Protein AF-0000000075450638 (afdb_homodimer)

Nearest PDB structures (foldseek):
  2fg9-assembly1_A  TM=8.040E-01  e=5.074E-11  Bacteroides thetaiotaomicron VPI-5482
  2fur-assembly1_B  TM=8.393E-01  e=1.656E-09  Thermoplasma acidophilum
  2arz-assembly1_A  TM=7.703E-01  e=1.167E-06  Pseudomonas aeruginosa PAO1
  1vl7-assembly1_B  TM=7.305E-01  e=9.773E-07  Nostoc sp. PCC 7120 = FACHB-418
  3dnh-assembly1_B  TM=7.004E-01  e=1.393E-06  Agrobacterium fabrum str. C58

Sequence (322 aa):
MKYVNDTVRRQDRLMDEGRALELLRTSEYGVLSMVSEGGGYGIPVNYVWDGRQSIYIHCAPEGRKLRALAENARVSFCLVGRVNLLPGKFTTEYESALFFGEAHTRLDDEEKMAALHLLIDKLSADFRDTGDKYARKSFHRVEIIRVDFTEFSGKRKKVTLMKYVNDTVRRQDRLMDEGRALELLRTSEYGVLSMVSEGGGYGIPVNYVWDGRQSIYIHCAPEGRKLRALAENARVSFCLVGRVNLLPGKFTTEYESALFFGEAHTRLDDEEKMAALHLLIDKLSADFRDTGDKYARKSFHRVEIIRVDFTEFSGKRKKVTL

Organism: Prevotella dentalis (strain ATCC 49559 / DSM 3688 / JCM 13448 / NCTC 12043 / ES 2772) (NCBI:txid908937)

Foldseek 3Di:
DAEDQPPPPPNVFFDDPVVLVVLLAAPQKWWKWFDFPRDIDIDIFGWHDPPDQKIKTKFFPDDRVVVRLVVPFKIKIKTWDDWADDVVVPDIWTKMKMFIFGKDWPDDLVVLLVRQLRSCCRVPVVCNVVSNVVCVVCVVGMIMMMTGTDYMTMTTDDDDD/DAEDQPPPPPNVFFDDPVVLVVLLAAPQKWWKWFDFPRDIDIDIFGWHDPPDQKIKTKFFPDDRVVVRLVVPFKIKIKTWDDWADDVVVPDIWTKMKMFIFGKDWPDDLVVLLVRQLRSCCRVPVVCNVVSNVVCVVCVVGMIMMMTGTDYMTMTTDDDDD

Radius of gyration: 19.73 Å; Cα contacts (8 Å, |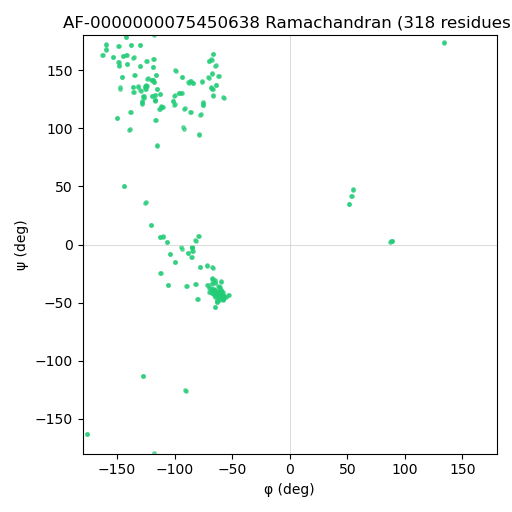Δi|>4): 720; chains: 2; bounding box: 42×60×46 Å

pLDDT: mean 95.61, std 4.66, range [58.5, 98.94]

InterPro domains:
  IPR012349 FMN-binding split barrel [G3DSA:2.30.110.10] (5-158)
  IPR024747 Pyridoxamine 5'-phosphate oxidase-related [PF12900] (17-156)

Structure (mmCIF, N/CA/C/O backbone):
data_AF-0000000075450638-model_v1
#
loop_
_entity.id
_entity.type
_entity.pdbx_description
1 polymer 'Flavin-nucleotide-binding protein'
#
loop_
_atom_site.group_PDB
_atom_site.id
_atom_site.type_symbol
_atom_site.label_atom_id
_atom_site.label_alt_id
_atom_site.label_comp_id
_atom_site.label_asym_id
_atom_site.label_entity_id
_atom_site.label_seq_id
_atom_site.pdbx_PDB_ins_code
_atom_site.Cartn_x
_atom_site.Cartn_y
_atom_site.Cartn_z
_atom_site.occupancy
_atom_site.B_iso_or_equiv
_atom_site.auth_seq_id
_atom_site.auth_comp_id
_atom_site.auth_asym_id
_atom_site.auth_atom_id
_atom_site.pdbx_PDB_model_num
ATOM 1 N N . MET A 1 1 ? -18.781 10.258 0.583 1 93.38 1 MET A N 1
ATOM 2 C CA . MET A 1 1 ? -18.25 9.055 -0.059 1 93.38 1 MET A CA 1
ATOM 3 C C . MET A 1 1 ? -19.25 7.91 0.014 1 93.38 1 MET A C 1
ATOM 5 O O . MET A 1 1 ? -19.938 7.734 1.029 1 93.38 1 MET A O 1
ATOM 9 N N . LYS A 1 2 ? -19.469 7.195 -1.176 1 96.25 2 LYS A N 1
ATOM 10 C CA . LYS A 1 2 ? -20.406 6.098 -1.327 1 96.25 2 LYS A CA 1
ATOM 11 C C . LYS A 1 2 ? -19.734 4.75 -1.11 1 96.25 2 LYS A C 1
ATOM 13 O O . LYS A 1 2 ? -18.641 4.512 -1.621 1 96.25 2 LYS A O 1
ATOM 18 N N . TYR A 1 3 ? -20.344 3.963 -0.29 1 96.5 3 TYR A N 1
ATOM 19 C CA . TYR A 1 3 ? -19.891 2.584 -0.138 1 96.5 3 TYR A CA 1
ATOM 20 C C . TYR A 1 3 ? -20.359 1.724 -1.305 1 96.5 3 TYR A C 1
ATOM 22 O O . TYR A 1 3 ? -21.562 1.482 -1.463 1 96.5 3 TYR A O 1
ATOM 30 N N . VAL A 1 4 ? -19.406 1.265 -2.168 1 94.06 4 VAL A N 1
ATOM 31 C 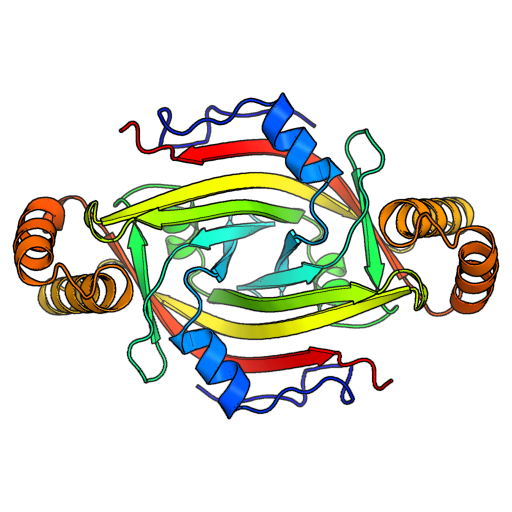CA . VAL A 1 4 ? -19.719 0.558 -3.404 1 94.06 4 VAL A CA 1
ATOM 32 C C . VAL A 1 4 ? -19.172 -0.865 -3.342 1 94.06 4 VAL A C 1
ATOM 34 O O . VAL A 1 4 ? -17.969 -1.076 -3.484 1 94.06 4 VAL A O 1
ATOM 37 N N . ASN A 1 5 ? -20.016 -1.769 -3.197 1 87.38 5 ASN A N 1
ATOM 38 C CA . ASN A 1 5 ? -19.594 -3.156 -3.037 1 87.38 5 ASN A CA 1
ATOM 39 C C . ASN A 1 5 ? -19.812 -3.959 -4.316 1 87.38 5 ASN A C 1
ATOM 41 O O . ASN A 1 5 ? -19.266 -5.055 -4.469 1 87.38 5 ASN A O 1
ATOM 45 N N . ASP A 1 6 ? -20.422 -3.396 -5.184 1 88.19 6 ASP A N 1
ATOM 46 C CA . ASP A 1 6 ? -20.781 -4.145 -6.387 1 88.19 6 ASP A CA 1
ATOM 47 C C . ASP A 1 6 ? -19.578 -4.293 -7.316 1 88.19 6 ASP A C 1
ATOM 49 O O . ASP A 1 6 ? -19.562 -5.156 -8.195 1 88.19 6 ASP A O 1
ATOM 53 N N . THR A 1 7 ? -18.578 -3.477 -7.16 1 86.06 7 THR A N 1
ATOM 54 C CA . THR A 1 7 ? -17.406 -3.512 -8.023 1 86.06 7 THR A CA 1
ATOM 55 C C . THR A 1 7 ? -16.391 -4.539 -7.523 1 86.06 7 THR A C 1
ATOM 57 O O . THR A 1 7 ? -15.422 -4.859 -8.219 1 86.06 7 THR A O 1
ATOM 60 N N . VAL A 1 8 ? -16.672 -5.004 -6.32 1 90.12 8 VAL A N 1
ATOM 61 C CA . VAL A 1 8 ? -15.805 -6.055 -5.793 1 90.12 8 VAL A CA 1
ATOM 62 C C . VAL A 1 8 ? -16.141 -7.383 -6.477 1 90.12 8 VAL A C 1
ATOM 64 O O . VAL A 1 8 ? -17.266 -7.855 -6.414 1 90.12 8 VAL A O 1
ATOM 67 N N . ARG A 1 9 ? -15.211 -8.008 -7.102 1 88.31 9 ARG A N 1
ATOM 68 C CA . ARG A 1 9 ? -15.445 -9.227 -7.863 1 88.31 9 ARG A CA 1
ATOM 69 C C . ARG A 1 9 ? -15.883 -10.367 -6.953 1 88.31 9 ARG A C 1
ATOM 71 O O . ARG A 1 9 ? -16.891 -11.031 -7.223 1 88.31 9 ARG A O 1
ATOM 78 N N . ARG A 1 10 ? -15.031 -10.594 -5.922 1 91.19 10 ARG A N 1
ATOM 79 C CA . ARG A 1 10 ? -15.367 -11.664 -4.98 1 91.19 10 ARG A CA 1
ATOM 80 C C . ARG A 1 10 ? -16.422 -11.203 -3.986 1 91.19 10 ARG A C 1
ATOM 82 O O . ARG A 1 10 ? -16.094 -10.711 -2.902 1 91.19 10 ARG A O 1
ATOM 89 N N . GLN A 1 11 ? -17.625 -11.492 -4.281 1 90.5 11 GLN A N 1
ATOM 90 C CA . GLN A 1 11 ? -18.766 -11.023 -3.49 1 90.5 11 GLN A CA 1
ATOM 91 C C . GLN A 1 11 ? -18.828 -11.75 -2.15 1 90.5 11 GLN A C 1
ATOM 93 O O . GLN A 1 11 ? -19.5 -11.289 -1.221 1 90.5 11 GLN A O 1
ATOM 98 N N . ASP A 1 12 ? -18.188 -12.812 -2.074 1 91.19 12 ASP A N 1
ATOM 99 C CA . ASP A 1 12 ? -18.156 -13.578 -0.831 1 91.19 12 ASP A CA 1
ATOM 100 C C . ASP A 1 12 ? -17.109 -13.016 0.132 1 91.19 12 ASP A C 1
ATOM 102 O O . ASP A 1 12 ? -16.938 -13.531 1.239 1 91.19 12 ASP A O 1
ATOM 106 N N . ARG A 1 13 ? -16.453 -11.898 -0.251 1 93.62 13 ARG A N 1
ATOM 107 C CA . ARG A 1 13 ? -15.383 -11.32 0.557 1 93.62 13 ARG A CA 1
ATOM 108 C C . ARG A 1 13 ? -15.719 -9.891 0.957 1 93.62 13 ARG A C 1
ATOM 110 O O . ARG A 1 13 ? -14.828 -9.117 1.32 1 93.62 13 ARG A O 1
ATOM 117 N N . LEU A 1 14 ? -16.938 -9.523 0.848 1 93.38 14 LEU A N 1
ATOM 118 C CA . LEU A 1 14 ? -17.344 -8.164 1.194 1 93.38 14 LEU A CA 1
ATOM 119 C C . LEU A 1 14 ? -17.219 -7.926 2.695 1 93.38 14 LEU A C 1
ATOM 121 O O . LEU A 1 14 ? -17.562 -8.797 3.498 1 93.38 14 LEU A O 1
ATOM 125 N N . MET A 1 15 ? -16.688 -6.84 2.994 1 94.38 15 MET A N 1
ATOM 126 C CA . MET A 1 15 ? -16.609 -6.363 4.371 1 94.38 15 MET A CA 1
ATOM 127 C C . MET A 1 15 ? -17.703 -5.348 4.66 1 94.38 15 MET A C 1
ATOM 129 O O . MET A 1 15 ? -18.109 -4.598 3.771 1 94.38 15 MET A O 1
ATOM 133 N N . ASP A 1 16 ? -18.125 -5.316 5.891 1 93.5 16 ASP A N 1
ATOM 134 C CA . ASP A 1 16 ? -19.141 -4.344 6.289 1 93.5 16 ASP A CA 1
ATOM 135 C C . ASP A 1 16 ? -18.594 -2.92 6.223 1 93.5 16 ASP A C 1
ATOM 137 O O . ASP A 1 16 ? -17.422 -2.686 6.52 1 93.5 16 ASP A O 1
ATOM 141 N N . GLU A 1 17 ? -19.516 -1.975 5.871 1 96.12 17 GLU A N 1
ATOM 142 C CA . GLU A 1 17 ? -19.156 -0.566 5.754 1 96.12 17 GLU A CA 1
ATOM 143 C C . GLU A 1 17 ? -18.547 -0.046 7.055 1 96.12 17 GLU A C 1
ATOM 145 O O . GLU A 1 17 ? -17.547 0.69 7.027 1 96.12 17 GLU A O 1
ATOM 150 N N . GLY A 1 18 ? -19.172 -0.388 8.164 1 97.44 18 GLY A N 1
ATOM 151 C CA . GLY A 1 18 ? -18.672 0.062 9.453 1 97.44 18 GLY A CA 1
ATOM 152 C C . GLY A 1 18 ? -17.25 -0.357 9.719 1 97.44 18 GLY A C 1
ATOM 153 O O . GLY A 1 18 ? -16.453 0.432 10.227 1 97.44 18 GLY A O 1
ATOM 154 N N . ARG A 1 19 ? -16.875 -1.607 9.43 1 96.88 19 ARG A N 1
ATOM 155 C CA . ARG A 1 19 ? -15.523 -2.113 9.633 1 96.88 19 ARG A CA 1
ATOM 156 C C . ARG A 1 19 ? -14.523 -1.397 8.734 1 96.88 19 ARG A C 1
ATOM 158 O O . ARG A 1 19 ? -13.406 -1.094 9.148 1 96.88 19 ARG A O 1
ATOM 165 N N . ALA A 1 20 ? -14.93 -1.129 7.477 1 97.44 20 ALA A N 1
ATOM 166 C CA . ALA A 1 20 ? -14.078 -0.369 6.566 1 97.44 20 ALA A CA 1
ATOM 167 C C . ALA A 1 20 ? -13.781 1.021 7.121 1 97.44 20 ALA A C 1
ATOM 169 O O . ALA A 1 20 ? -12.641 1.479 7.094 1 97.44 20 ALA A O 1
ATOM 170 N N . LEU A 1 21 ? -14.781 1.689 7.625 1 98 21 LEU A N 1
ATOM 171 C CA . LEU A 1 21 ? -14.617 3.02 8.203 1 98 21 LEU A CA 1
ATOM 172 C C . LEU A 1 21 ? -13.797 2.959 9.484 1 98 21 LEU A C 1
ATOM 174 O O . LEU A 1 21 ? -13.039 3.883 9.789 1 98 21 LEU A O 1
ATOM 178 N N . GLU A 1 22 ? -13.961 1.867 10.227 1 98.25 22 GLU A N 1
ATOM 179 C CA . GLU A 1 22 ? -13.117 1.673 11.406 1 98.25 22 GLU A CA 1
ATOM 180 C C . GLU A 1 22 ? -11.641 1.587 11.023 1 98.25 22 GLU A C 1
ATOM 182 O O . GLU A 1 22 ? -10.789 2.143 11.719 1 98.25 22 GLU A O 1
ATOM 187 N N . LEU A 1 23 ? -11.336 0.863 9.953 1 98.19 23 LEU A N 1
ATOM 188 C CA . LEU A 1 23 ? -9.961 0.833 9.453 1 98.19 23 LEU A CA 1
ATOM 189 C C . LEU A 1 23 ? -9.477 2.238 9.117 1 98.19 23 LEU A C 1
ATOM 191 O O . LEU A 1 23 ? -8.352 2.611 9.453 1 98.19 23 LEU A O 1
ATOM 195 N N . LEU A 1 24 ? -10.336 2.986 8.438 1 98.56 24 LEU A N 1
ATOM 196 C CA . LEU A 1 24 ? -9.992 4.352 8.055 1 98.56 24 LEU A CA 1
ATOM 197 C C . LEU A 1 24 ? -9.695 5.195 9.289 1 98.56 24 LEU A C 1
ATOM 199 O O . LEU A 1 24 ? -8.75 5.992 9.297 1 98.56 24 LEU A O 1
ATOM 203 N N . ARG A 1 25 ? -10.453 5.008 10.258 1 97.94 25 ARG A N 1
ATOM 204 C CA . ARG A 1 25 ? -10.344 5.797 11.484 1 97.94 25 ARG A CA 1
ATOM 205 C C . ARG A 1 25 ? -9.094 5.426 12.266 1 97.94 25 ARG A C 1
ATOM 207 O O . ARG A 1 25 ? -8.422 6.293 12.828 1 97.94 25 ARG A O 1
ATOM 214 N N . THR A 1 26 ? -8.672 4.152 12.258 1 97.31 26 THR A N 1
ATOM 215 C CA . THR A 1 26 ? -7.754 3.699 13.297 1 97.31 26 THR A CA 1
ATOM 216 C C . THR A 1 26 ? -6.387 3.381 12.703 1 97.31 26 THR A C 1
ATOM 218 O O . THR A 1 26 ? -5.387 3.338 13.422 1 97.31 26 THR A O 1
ATOM 221 N N . SER A 1 27 ? -6.309 3.055 11.43 1 97.44 27 SER A N 1
ATOM 222 C CA . SER A 1 27 ? -5.02 2.691 10.852 1 97.44 27 SER A CA 1
ATOM 223 C C . SER A 1 27 ? -4.031 3.85 10.938 1 97.44 27 SER A C 1
ATOM 225 O O . SER A 1 27 ? -4.406 5.008 10.75 1 97.44 27 SER A O 1
ATOM 227 N N . GLU A 1 28 ? -2.777 3.551 11.141 1 95.5 28 GLU A N 1
ATOM 228 C CA . GLU A 1 28 ? -1.746 4.57 11.297 1 95.5 28 GLU A CA 1
ATOM 229 C C . GLU A 1 28 ? -1.264 5.09 9.945 1 95.5 28 GLU A C 1
ATOM 231 O O . GLU A 1 28 ? -0.834 6.238 9.836 1 95.5 28 GLU A O 1
ATOM 236 N N . TYR A 1 29 ? -1.253 4.203 9.008 1 98.06 29 TYR A N 1
ATOM 237 C CA . TYR A 1 29 ? -0.8 4.578 7.672 1 98.06 29 TYR A CA 1
ATOM 238 C C . TYR A 1 29 ? -1.59 3.834 6.602 1 98.06 29 TYR A C 1
ATOM 240 O O . TYR A 1 29 ? -2.291 2.863 6.898 1 98.06 29 TYR A O 1
ATOM 248 N N . GLY A 1 30 ? -1.568 4.285 5.438 1 98.69 30 GLY A N 1
ATOM 249 C CA . GLY A 1 30 ? -2.053 3.666 4.215 1 98.69 30 GLY A CA 1
ATOM 250 C C . GLY A 1 30 ? -1.164 3.936 3.016 1 98.69 30 GLY A C 1
ATOM 251 O O . GLY A 1 30 ? -0.112 4.566 3.145 1 98.69 30 GLY A O 1
ATOM 252 N N . VAL A 1 31 ? -1.53 3.377 1.893 1 98.94 31 VAL A N 1
ATOM 253 C CA . VAL A 1 31 ? -0.753 3.609 0.679 1 98.94 31 VAL A CA 1
ATOM 254 C C . VAL A 1 31 ? -1.556 4.473 -0.29 1 98.94 31 VAL A C 1
ATOM 256 O O . VAL A 1 31 ? -2.668 4.113 -0.68 1 98.94 31 VAL A O 1
ATOM 259 N N . LEU A 1 32 ? -1.036 5.621 -0.6 1 98.94 32 LEU A N 1
ATOM 260 C CA . LEU A 1 32 ? -1.586 6.527 -1.604 1 98.94 32 LEU A CA 1
ATOM 261 C C . LEU A 1 32 ? -1.07 6.172 -2.994 1 98.94 32 LEU A C 1
ATOM 263 O O . LEU A 1 32 ? 0.132 6.258 -3.258 1 98.94 32 LEU A O 1
ATOM 267 N N . SER A 1 33 ? -1.926 5.746 -3.848 1 98.94 33 SER A N 1
ATOM 268 C CA . SER A 1 33 ? -1.554 5.402 -5.215 1 98.94 33 SER A CA 1
ATOM 269 C C . SER A 1 33 ? -1.917 6.523 -6.184 1 98.94 33 SER A C 1
ATOM 271 O O . SER A 1 33 ? -3.062 6.98 -6.211 1 98.94 33 SER A O 1
ATOM 273 N N . MET A 1 34 ? -0.994 6.93 -6.941 1 98.94 34 MET A N 1
ATOM 274 C CA . MET A 1 34 ? -1.065 8.055 -7.871 1 98.94 34 MET A CA 1
ATOM 275 C C . MET A 1 34 ? -0.581 7.648 -9.258 1 98.94 34 MET A C 1
ATOM 277 O O . MET A 1 34 ? -0.149 6.512 -9.461 1 98.94 34 MET A O 1
ATOM 281 N N . VAL A 1 35 ? -0.761 8.562 -10.227 1 98.81 35 VAL A N 1
ATOM 282 C CA . VAL A 1 35 ? -0.107 8.445 -11.523 1 98.81 35 VAL A CA 1
ATOM 283 C C . VAL A 1 35 ? 1.116 9.359 -11.57 1 98.81 35 VAL A C 1
ATOM 285 O O . VAL A 1 35 ? 1.012 10.562 -11.305 1 98.81 35 VAL A O 1
ATOM 288 N N . SER A 1 36 ? 2.199 8.812 -11.773 1 98.31 36 SER A N 1
ATOM 289 C CA . SER A 1 36 ? 3.436 9.578 -11.898 1 98.31 36 SER A CA 1
ATOM 290 C C . SER A 1 36 ? 4.273 9.086 -13.07 1 98.31 36 SER A C 1
ATOM 292 O O . SER A 1 36 ? 4.461 7.875 -13.242 1 98.31 36 SER A O 1
ATOM 294 N N . GLU A 1 37 ? 4.707 10.047 -13.883 1 96.12 37 GLU A N 1
ATOM 295 C CA . GLU A 1 37 ? 5.586 9.75 -15.008 1 96.12 37 GLU A CA 1
ATOM 296 C C . GLU A 1 37 ? 5.016 8.617 -15.867 1 96.12 37 GLU A C 1
ATOM 298 O O . GLU A 1 37 ? 5.734 7.684 -16.219 1 96.12 37 GLU A O 1
ATOM 303 N N . GLY A 1 38 ? 3.771 8.562 -15.984 1 94.94 38 GLY A N 1
ATOM 304 C CA . GLY A 1 38 ? 3.088 7.684 -16.922 1 94.94 38 GLY A CA 1
ATOM 305 C C . GLY A 1 38 ? 2.785 6.316 -16.344 1 94.94 38 GLY A C 1
ATOM 306 O O . GLY A 1 38 ? 2.293 5.434 -17.047 1 94.94 38 GLY A O 1
ATOM 307 N N . GLY A 1 39 ? 3.084 6.051 -15.086 1 98.38 39 GLY A N 1
ATOM 308 C CA . GLY A 1 39 ? 2.846 4.762 -14.461 1 98.38 39 GLY A CA 1
ATOM 309 C C . GLY A 1 39 ? 2.281 4.875 -13.055 1 98.38 39 GLY A C 1
ATOM 310 O O . GLY A 1 39 ? 2.082 5.98 -12.547 1 98.38 39 GLY A O 1
ATOM 311 N N . GLY A 1 40 ? 1.882 3.734 -12.508 1 98.88 40 GLY A N 1
ATOM 312 C CA . GLY A 1 40 ? 1.428 3.713 -11.125 1 98.88 40 GLY A CA 1
ATOM 313 C C . GLY A 1 40 ? 2.518 4.07 -10.133 1 98.88 40 GLY A C 1
ATOM 314 O O . GLY A 1 40 ? 3.672 3.668 -10.297 1 98.88 40 GLY A O 1
ATOM 315 N N . TYR A 1 41 ? 2.189 4.824 -9.211 1 98.88 41 TYR A N 1
ATOM 316 C CA . TYR A 1 41 ? 3.094 5.285 -8.156 1 98.88 41 TYR A CA 1
ATOM 317 C C . TYR A 1 41 ? 2.406 5.27 -6.801 1 98.88 41 TYR A C 1
ATOM 319 O O . TYR A 1 41 ? 1.441 6.004 -6.578 1 98.88 41 TYR A O 1
ATOM 327 N N . GLY A 1 42 ? 2.863 4.41 -5.898 1 98.81 42 GLY A N 1
ATOM 328 C CA . GLY A 1 42 ? 2.258 4.281 -4.586 1 98.81 42 GLY A CA 1
ATOM 329 C C . GLY A 1 42 ? 3.25 4.457 -3.451 1 98.81 42 GLY A C 1
ATOM 330 O O . GLY A 1 42 ? 4.332 3.865 -3.469 1 98.81 42 GLY A O 1
ATOM 331 N N . ILE A 1 43 ? 2.918 5.227 -2.459 1 98.5 43 ILE A N 1
ATOM 332 C CA . ILE A 1 43 ? 3.807 5.426 -1.32 1 98.5 43 ILE A CA 1
ATOM 333 C C . ILE A 1 43 ? 3.012 5.32 -0.021 1 98.5 43 ILE A C 1
ATOM 335 O O . ILE A 1 43 ? 1.845 5.715 0.034 1 98.5 43 ILE A O 1
ATOM 339 N N . PRO A 1 44 ? 3.611 4.82 0.988 1 98.5 44 PRO A N 1
ATOM 340 C CA . PRO A 1 44 ? 2.957 4.82 2.299 1 98.5 44 PRO A CA 1
ATOM 341 C C . PRO A 1 44 ? 2.984 6.195 2.969 1 98.5 44 PRO A C 1
ATOM 343 O O . PRO A 1 44 ? 3.977 6.918 2.863 1 98.5 44 PRO A O 1
ATOM 346 N N . VAL A 1 45 ? 1.9 6.566 3.613 1 98.44 45 VAL A N 1
ATOM 347 C CA . VAL A 1 45 ? 1.818 7.863 4.27 1 98.44 45 VAL A CA 1
ATOM 348 C C . VAL A 1 45 ? 0.98 7.746 5.543 1 98.44 45 VAL A C 1
ATOM 350 O O . VAL A 1 45 ? 0.02 6.977 5.594 1 98.44 45 VAL A O 1
ATOM 353 N N . ASN A 1 46 ? 1.353 8.484 6.57 1 98 46 ASN A N 1
ATOM 354 C CA . ASN A 1 46 ? 0.421 8.742 7.664 1 98 46 ASN A CA 1
ATOM 355 C C . ASN A 1 46 ? -0.709 9.672 7.234 1 98 46 ASN A C 1
ATOM 357 O O . ASN A 1 46 ? -0.556 10.445 6.285 1 98 46 ASN A O 1
ATOM 361 N N . TYR A 1 47 ? -1.743 9.586 7.938 1 98.75 47 TYR A N 1
ATOM 362 C CA . TYR A 1 47 ? -2.914 10.383 7.59 1 98.75 47 TYR A CA 1
ATOM 363 C C . TYR A 1 47 ? -3.842 10.539 8.789 1 98.75 47 TYR A C 1
ATOM 365 O O . TYR A 1 47 ? -3.688 9.852 9.797 1 98.75 47 TYR A O 1
ATOM 373 N N . VAL A 1 48 ? -4.785 11.453 8.641 1 98.69 48 VAL A N 1
ATOM 374 C CA . VAL A 1 48 ? -5.898 11.555 9.578 1 98.69 48 VAL A CA 1
ATOM 375 C C . VAL A 1 48 ? -7.207 11.75 8.812 1 98.69 48 VAL A C 1
ATOM 377 O O . VAL A 1 48 ? -7.246 12.469 7.812 1 98.69 48 VAL A O 1
ATOM 380 N N . TRP A 1 49 ? -8.219 11.008 9.242 1 98.75 49 TRP A N 1
ATOM 381 C CA . TRP A 1 49 ? -9.57 11.141 8.695 1 98.75 49 TRP A CA 1
ATOM 382 C C . TRP A 1 49 ? -10.32 12.273 9.375 1 98.75 49 TRP A C 1
ATOM 384 O O . TRP A 1 49 ? -10.25 12.43 10.594 1 98.75 49 TRP A O 1
ATOM 394 N N . ASP A 1 50 ? -11.062 13.062 8.641 1 98.25 50 ASP A N 1
ATOM 395 C CA . ASP A 1 50 ? -11.773 14.203 9.211 1 98.25 50 ASP A CA 1
ATOM 396 C C . ASP A 1 50 ? -13.117 13.773 9.789 1 98.25 50 ASP A C 1
ATOM 398 O O . ASP A 1 50 ? -13.875 14.609 10.289 1 98.25 50 ASP A O 1
ATOM 402 N N . GLY A 1 51 ? -13.461 12.461 9.656 1 97.38 51 GLY A N 1
ATOM 403 C CA . GLY A 1 51 ? -14.742 11.961 10.133 1 97.38 51 GLY A CA 1
ATOM 404 C C . GLY A 1 51 ? -15.852 12.086 9.109 1 97.38 51 GLY A C 1
ATOM 405 O O . GLY A 1 51 ? -17 11.742 9.383 1 97.38 51 GLY A O 1
ATOM 406 N N . ARG A 1 52 ? -15.477 12.562 7.98 1 97.06 52 ARG A N 1
ATOM 407 C CA . ARG A 1 52 ? -16.438 12.727 6.895 1 97.06 52 ARG A CA 1
ATOM 408 C C . ARG A 1 52 ? -15.938 12.07 5.617 1 97.06 52 ARG A C 1
ATOM 410 O O . ARG A 1 52 ? -15.688 10.859 5.59 1 97.06 52 ARG A O 1
ATOM 417 N N . GLN A 1 53 ? -15.633 12.828 4.566 1 97.75 53 GLN A N 1
ATOM 418 C CA . GLN A 1 53 ? -15.297 12.188 3.297 1 97.75 53 GLN A CA 1
ATOM 419 C C . GLN A 1 53 ? -13.828 12.406 2.943 1 97.75 53 GLN A C 1
ATOM 421 O O . GLN A 1 53 ? -13.383 12.039 1.852 1 97.75 53 GLN A O 1
ATOM 426 N N . SER A 1 54 ? -13.055 13.008 3.891 1 98.81 54 SER A N 1
ATOM 427 C CA . SER A 1 54 ? -11.703 13.391 3.484 1 98.81 54 SER A CA 1
ATOM 428 C C . SER A 1 54 ? -10.664 12.898 4.488 1 98.81 54 SER A C 1
ATOM 430 O O . SER A 1 54 ? -10.984 12.688 5.66 1 98.81 54 SER A O 1
ATOM 432 N N . ILE A 1 55 ? -9.461 12.711 3.959 1 98.94 55 ILE A N 1
ATOM 433 C CA . ILE A 1 55 ? -8.297 12.539 4.82 1 98.94 55 ILE A CA 1
ATOM 434 C C . ILE A 1 55 ? -7.293 13.656 4.559 1 98.94 55 ILE A C 1
ATOM 436 O O . ILE A 1 55 ? -7.344 14.312 3.518 1 98.94 55 ILE A O 1
ATOM 440 N N . TYR A 1 56 ? -6.434 13.852 5.527 1 98.94 56 TYR A N 1
ATOM 441 C CA . TYR A 1 56 ? -5.32 14.781 5.41 1 98.94 56 TYR A CA 1
ATOM 442 C C . TYR A 1 56 ? -3.988 14.07 5.578 1 98.94 56 TYR A C 1
ATOM 444 O O . TYR A 1 56 ? -3.854 13.188 6.43 1 98.94 56 TYR A O 1
ATOM 452 N N . ILE A 1 57 ? -3.014 14.5 4.777 1 98.75 57 ILE A N 1
ATOM 453 C CA . ILE A 1 57 ? -1.659 13.953 4.789 1 98.75 57 ILE A CA 1
ATOM 454 C C . ILE A 1 57 ? -0.651 15.094 4.941 1 98.75 57 ILE A C 1
ATOM 456 O O . ILE A 1 57 ? -0.711 16.094 4.215 1 98.75 57 ILE A O 1
ATOM 460 N N . HIS A 1 58 ? 0.185 14.945 5.898 1 97 58 HIS A N 1
ATOM 461 C CA . HIS A 1 58 ? 1.273 15.898 6.078 1 97 58 HIS A CA 1
ATOM 462 C C . HIS A 1 58 ? 2.492 15.508 5.25 1 97 58 HIS A C 1
ATOM 464 O O . HIS A 1 58 ? 2.83 14.328 5.16 1 97 58 HIS A O 1
ATOM 470 N N . CYS A 1 59 ? 3.156 16.484 4.625 1 96.94 59 CYS A N 1
ATOM 471 C CA . CYS A 1 59 ? 4.383 16.203 3.885 1 96.94 59 CYS A CA 1
ATOM 472 C C . CYS A 1 59 ? 5.207 17.469 3.693 1 96.94 59 CYS A C 1
ATOM 474 O O . CYS A 1 59 ? 4.809 18.547 4.129 1 96.94 59 CYS A O 1
ATOM 476 N N . ALA A 1 60 ? 6.391 17.281 3.182 1 95.38 60 ALA A N 1
ATOM 477 C CA . ALA A 1 60 ? 7.215 18.422 2.789 1 95.38 60 ALA A CA 1
ATOM 478 C C . ALA A 1 60 ? 6.613 19.141 1.588 1 95.38 60 ALA A C 1
ATOM 480 O O . ALA A 1 60 ? 5.844 18.562 0.825 1 95.38 60 ALA A O 1
ATOM 481 N N . PRO A 1 61 ? 6.965 20.328 1.385 1 95.75 61 PRO A N 1
ATOM 482 C CA . PRO A 1 61 ? 6.371 21.125 0.313 1 95.75 61 PRO A CA 1
ATOM 483 C C . PRO A 1 61 ? 6.957 20.812 -1.06 1 95.75 61 PRO A C 1
ATOM 485 O O . PRO A 1 61 ? 6.699 21.531 -2.029 1 95.75 61 PRO A O 1
ATOM 488 N N . GLU A 1 62 ? 7.777 19.797 -1.14 1 95 62 GLU A N 1
ATOM 489 C CA . GLU A 1 62 ? 8.367 19.344 -2.398 1 95 62 GLU A CA 1
ATOM 490 C C . GLU A 1 62 ? 8.438 17.812 -2.457 1 95 62 GLU A C 1
ATOM 492 O O . GLU A 1 62 ? 8.352 17.141 -1.426 1 95 62 GLU A O 1
ATOM 497 N N . GLY A 1 63 ? 8.625 17.391 -3.777 1 95.62 63 GLY A N 1
ATOM 498 C CA . GLY A 1 63 ? 8.781 15.953 -3.936 1 95.62 63 GLY A CA 1
ATOM 499 C C . GLY A 1 63 ? 7.953 15.383 -5.07 1 95.62 63 GLY A C 1
ATOM 500 O O . GLY A 1 63 ? 7.055 16.062 -5.586 1 95.62 63 GLY A O 1
ATOM 501 N N . ARG A 1 64 ? 8.195 14.156 -5.289 1 96.5 64 ARG A N 1
ATOM 502 C CA . ARG A 1 64 ? 7.59 13.484 -6.434 1 96.5 64 ARG A CA 1
ATOM 503 C C . ARG A 1 64 ? 6.082 13.367 -6.266 1 96.5 64 ARG A C 1
ATOM 505 O O . ARG A 1 64 ? 5.332 13.492 -7.234 1 96.5 64 ARG A O 1
ATOM 512 N N . LYS A 1 65 ? 5.605 13.023 -5.016 1 97.75 65 LYS A N 1
ATOM 513 C CA . LYS A 1 65 ? 4.164 12.859 -4.855 1 97.75 65 LYS A CA 1
ATOM 514 C C . LYS A 1 65 ? 3.424 14.156 -5.172 1 97.75 65 LYS A C 1
ATOM 516 O O . LYS A 1 65 ? 2.344 14.141 -5.766 1 97.75 65 LYS A O 1
ATOM 521 N N . LEU A 1 66 ? 3.988 15.289 -4.82 1 98.06 66 LEU A N 1
ATOM 522 C CA . LEU A 1 66 ? 3.344 16.562 -5.105 1 98.06 66 LEU A CA 1
ATOM 523 C C . LEU A 1 66 ? 3.35 16.859 -6.602 1 98.06 66 LEU A C 1
ATOM 525 O O . LEU A 1 66 ? 2.365 17.359 -7.145 1 98.06 66 LEU A O 1
ATOM 529 N N . ARG A 1 67 ? 4.441 16.578 -7.301 1 98.12 67 ARG A N 1
ATOM 530 C CA . ARG A 1 67 ? 4.48 16.734 -8.75 1 98.12 67 ARG A CA 1
ATOM 531 C C . ARG A 1 67 ? 3.453 15.828 -9.43 1 98.12 67 ARG A C 1
ATOM 533 O O . ARG A 1 67 ? 2.771 16.25 -10.367 1 98.12 67 ARG A O 1
ATOM 540 N N . ALA A 1 68 ? 3.357 14.617 -8.969 1 98.62 68 ALA A N 1
ATOM 541 C CA . ALA A 1 68 ? 2.375 13.68 -9.5 1 98.62 68 ALA A CA 1
ATOM 542 C C . ALA A 1 68 ? 0.958 14.227 -9.359 1 98.62 68 ALA A C 1
ATOM 544 O O . ALA A 1 68 ? 0.181 14.211 -10.32 1 98.62 68 ALA A O 1
ATOM 545 N N . LEU A 1 69 ? 0.665 14.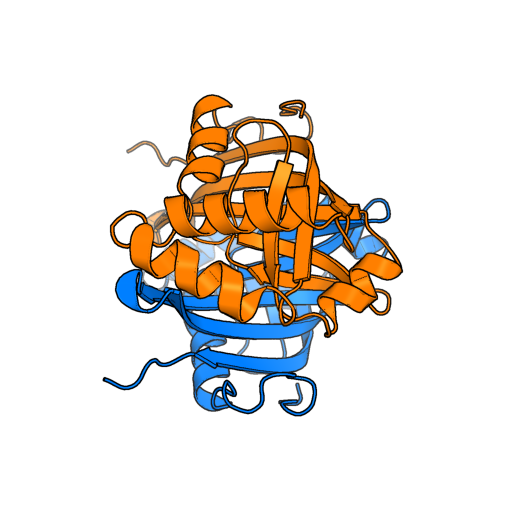719 -8.141 1 98.69 69 LEU A N 1
ATOM 546 C CA . LEU A 1 69 ? -0.682 15.188 -7.84 1 98.69 69 LEU A CA 1
ATOM 547 C C . LEU A 1 69 ? -1.013 16.438 -8.641 1 98.69 69 LEU A C 1
ATOM 549 O O . LEU A 1 69 ? -2.176 16.688 -8.977 1 98.69 69 LEU A O 1
ATOM 553 N N . ALA A 1 70 ? -0.01 17.25 -8.961 1 98.19 70 ALA A N 1
ATOM 554 C CA . ALA A 1 70 ? -0.204 18.438 -9.789 1 98.19 70 ALA A CA 1
ATOM 555 C C . ALA A 1 70 ? -0.626 18.047 -11.203 1 98.19 70 ALA A C 1
ATOM 557 O O . ALA A 1 70 ? -1.372 18.781 -11.859 1 98.19 70 ALA A O 1
ATOM 558 N N . GLU A 1 71 ? -0.191 16.906 -11.664 1 97.81 71 GLU A N 1
ATOM 559 C CA . GLU A 1 71 ? -0.487 16.453 -13.016 1 97.81 71 GLU A CA 1
ATOM 560 C C . GLU A 1 71 ? -1.79 15.656 -13.055 1 97.81 71 GLU A C 1
ATOM 562 O O . GLU A 1 71 ? -2.514 15.695 -14.055 1 97.81 71 GLU A O 1
ATOM 567 N N . ASN A 1 72 ? -2.07 14.922 -12.094 1 98.62 72 ASN A N 1
ATOM 568 C CA . ASN A 1 72 ? -3.238 14.055 -11.984 1 98.62 72 ASN A CA 1
ATOM 569 C C . ASN A 1 72 ? -3.674 13.883 -10.531 1 98.62 72 ASN A C 1
ATOM 571 O O . ASN A 1 72 ? -3.01 13.195 -9.758 1 98.62 72 ASN A O 1
ATOM 575 N N . ALA A 1 73 ? -4.734 14.438 -10.164 1 98.81 73 ALA A N 1
ATOM 576 C CA . ALA A 1 73 ? -5.164 14.492 -8.773 1 98.81 73 ALA A CA 1
ATOM 577 C C . ALA A 1 73 ? -5.996 13.273 -8.406 1 98.81 73 ALA A C 1
ATOM 579 O O . ALA A 1 73 ? -6.395 13.109 -7.246 1 98.81 73 ALA A O 1
ATOM 580 N N . ARG A 1 74 ? -6.371 12.398 -9.383 1 98.81 74 ARG A N 1
ATOM 581 C CA . ARG A 1 74 ? -7.168 11.203 -9.117 1 98.81 74 ARG A CA 1
ATOM 582 C C . ARG A 1 74 ? -6.32 10.117 -8.461 1 98.81 74 ARG A C 1
ATOM 584 O O . ARG A 1 74 ? -5.352 9.633 -9.055 1 98.81 74 ARG A O 1
ATOM 591 N N . VAL A 1 75 ? -6.684 9.703 -7.285 1 98.94 75 VAL A N 1
ATOM 592 C CA . VAL A 1 75 ? -5.855 8.789 -6.5 1 98.94 75 VAL A CA 1
ATOM 593 C C . VAL A 1 75 ? -6.727 7.695 -5.891 1 98.94 75 VAL A C 1
ATOM 595 O O . VAL A 1 75 ? -7.953 7.797 -5.891 1 98.94 75 VAL A O 1
ATOM 598 N N . SER A 1 76 ? -6.141 6.656 -5.504 1 98.94 76 SER A N 1
ATOM 599 C CA . SER A 1 76 ? -6.73 5.691 -4.582 1 98.94 76 SER A CA 1
ATOM 600 C C . SER A 1 76 ? -5.906 5.57 -3.307 1 98.94 76 SER A C 1
ATOM 602 O O . SER A 1 76 ? -4.734 5.949 -3.279 1 98.94 76 SER A O 1
ATOM 604 N N . PHE A 1 77 ? -6.492 5.23 -2.297 1 98.94 77 PHE A N 1
ATOM 605 C CA . PHE A 1 77 ? -5.902 5.039 -0.976 1 98.94 77 PHE A CA 1
ATOM 606 C C . PHE A 1 77 ? -6.273 3.674 -0.41 1 98.94 77 PHE A C 1
ATOM 608 O O . PHE A 1 77 ? -7.457 3.34 -0.305 1 98.94 77 PHE A O 1
ATOM 615 N N . CYS A 1 78 ? -5.258 2.928 -0.102 1 98.81 78 CYS A N 1
ATOM 616 C CA . CYS A 1 78 ? -5.457 1.548 0.325 1 98.81 78 CYS A CA 1
ATOM 617 C C . CYS A 1 78 ? -5.082 1.37 1.791 1 98.81 78 CYS A C 1
ATOM 619 O O . CYS A 1 78 ? -4.012 1.807 2.219 1 98.81 78 CYS A O 1
ATOM 621 N N . LEU A 1 79 ? -5.961 0.782 2.543 1 98.75 79 LEU A N 1
ATOM 622 C CA . LEU A 1 79 ? -5.734 0.397 3.932 1 98.75 79 LEU A CA 1
ATOM 623 C C . LEU A 1 79 ? -5.781 -1.118 4.09 1 98.75 79 LEU A C 1
ATOM 625 O O . LEU A 1 79 ? -6.648 -1.779 3.514 1 98.75 79 LEU A O 1
ATOM 629 N N . VAL A 1 80 ? -4.793 -1.643 4.824 1 98.44 80 VAL A N 1
ATOM 630 C CA . VAL A 1 80 ? -4.766 -3.07 5.129 1 98.44 80 VAL A CA 1
ATOM 631 C C . VAL A 1 80 ? -4.871 -3.281 6.637 1 98.44 80 VAL A C 1
ATOM 633 O O . VAL A 1 80 ? -4.133 -2.67 7.41 1 98.44 80 VAL A O 1
ATOM 636 N N . GLY A 1 81 ? -5.844 -4.039 7.047 1 97.31 81 GLY A N 1
ATOM 637 C CA . GLY A 1 81 ? -6.027 -4.379 8.445 1 97.31 81 GLY A CA 1
ATOM 638 C C . GLY A 1 81 ? -5.316 -5.66 8.844 1 97.31 81 GLY A C 1
ATOM 639 O O . GLY A 1 81 ? -4.125 -5.82 8.586 1 97.31 81 GLY A O 1
ATOM 640 N N . ARG A 1 82 ? -6.098 -6.594 9.422 1 95.75 82 ARG A N 1
ATOM 641 C CA . ARG A 1 82 ? -5.543 -7.871 9.867 1 95.75 82 ARG A CA 1
ATOM 642 C C . ARG A 1 82 ? -5.098 -8.711 8.672 1 95.75 82 ARG A C 1
ATOM 644 O O . ARG A 1 82 ? -5.809 -8.805 7.672 1 95.75 82 ARG A O 1
ATOM 651 N N . VAL A 1 83 ? -3.922 -9.242 8.797 1 96.75 83 VAL A N 1
ATOM 652 C CA . VAL A 1 83 ? -3.395 -10.227 7.855 1 96.75 83 VAL A CA 1
ATOM 653 C C . VAL A 1 83 ? -2.939 -11.477 8.609 1 96.75 83 VAL A C 1
ATOM 655 O O . VAL A 1 83 ? -2.217 -11.383 9.602 1 96.75 83 VAL A O 1
ATOM 658 N N . ASN A 1 84 ? -3.426 -12.586 8.156 1 96.94 84 ASN A N 1
ATOM 659 C CA . ASN A 1 84 ? -3.088 -13.867 8.781 1 96.94 84 ASN A CA 1
ATOM 660 C C . ASN A 1 84 ? -2.869 -14.961 7.742 1 96.94 84 ASN A C 1
ATOM 662 O O . ASN A 1 84 ? -3.83 -15.547 7.242 1 96.94 84 ASN A O 1
ATOM 666 N N . LEU A 1 85 ? -1.605 -15.203 7.445 1 95.75 85 LEU A N 1
ATOM 667 C CA . LEU A 1 85 ? -1.268 -16.25 6.488 1 95.75 85 LEU A CA 1
ATOM 668 C C . LEU A 1 85 ? -1.638 -17.625 7.035 1 95.75 85 LEU A C 1
ATOM 670 O O . LEU A 1 85 ? -1.314 -17.953 8.18 1 95.75 85 LEU A O 1
ATOM 674 N N . LEU A 1 86 ? -2.361 -18.391 6.281 1 95.5 86 LEU A N 1
ATOM 675 C CA . LEU A 1 86 ? -2.738 -19.766 6.598 1 95.5 86 LEU A CA 1
ATOM 676 C C . LEU A 1 86 ? -2.121 -20.734 5.598 1 95.5 86 LEU A C 1
ATOM 678 O O . LEU A 1 86 ? -2.801 -21.203 4.684 1 95.5 86 LEU A O 1
ATOM 682 N N . PRO A 1 87 ? -0.891 -21.141 5.848 1 93.81 87 PRO A N 1
ATOM 683 C CA . PRO A 1 87 ? -0.145 -21.938 4.879 1 93.81 87 PRO A CA 1
ATOM 684 C C . PRO A 1 87 ? -0.844 -23.25 4.539 1 93.81 87 PRO A C 1
ATOM 686 O O . PRO A 1 87 ? -0.879 -23.656 3.375 1 93.81 87 PRO A O 1
ATOM 689 N N . GLY A 1 88 ? -1.373 -23.859 5.488 1 92.94 88 GLY A N 1
ATOM 690 C CA . GLY A 1 88 ? -2 -25.156 5.277 1 92.94 88 GLY A CA 1
ATOM 691 C C . GLY A 1 88 ? -3.246 -25.078 4.414 1 92.94 88 GLY A C 1
ATOM 692 O O . GLY A 1 88 ? -3.686 -26.094 3.863 1 92.94 88 GLY A O 1
ATOM 693 N N . LYS A 1 89 ? -3.812 -23.953 4.301 1 93.12 89 LYS A N 1
ATOM 694 C CA . LYS A 1 89 ? -5.02 -23.75 3.504 1 93.12 89 LYS A CA 1
ATOM 695 C C . LYS A 1 89 ? -4.707 -23 2.213 1 93.12 89 LYS A C 1
ATOM 697 O O . LYS A 1 89 ? -5.613 -22.703 1.434 1 93.12 89 LYS A O 1
ATOM 702 N N . PHE A 1 90 ? -3.455 -22.703 1.982 1 92.19 90 PHE A N 1
ATOM 703 C CA . PHE A 1 90 ? -2.971 -22.016 0.789 1 92.19 90 PHE A CA 1
ATOM 704 C C . PHE A 1 90 ? -3.729 -20.703 0.567 1 92.19 90 PHE A C 1
ATOM 706 O O . PHE A 1 90 ? -4.164 -20.422 -0.55 1 92.19 90 PHE A O 1
ATOM 713 N N . THR A 1 91 ? -3.932 -20.031 1.727 1 93 91 THR A N 1
ATOM 714 C CA . THR A 1 91 ? -4.637 -18.766 1.64 1 93 91 THR A CA 1
ATOM 715 C C . THR A 1 91 ? -4.152 -17.797 2.723 1 93 91 THR A C 1
ATOM 717 O O . THR A 1 91 ? -3.273 -18.141 3.516 1 93 91 THR A O 1
ATOM 720 N N . THR A 1 92 ? -4.562 -16.594 2.645 1 95.94 92 THR A N 1
ATOM 721 C CA . THR A 1 92 ? -4.293 -15.547 3.619 1 95.94 92 THR A CA 1
ATOM 722 C C . THR A 1 92 ? -5.586 -14.859 4.043 1 95.94 92 THR A C 1
ATOM 724 O O . THR A 1 92 ? -6.352 -14.383 3.197 1 95.94 92 THR A O 1
ATOM 727 N N . GLU A 1 93 ? -5.871 -14.891 5.32 1 97.25 93 GLU A N 1
ATOM 728 C CA . GLU A 1 93 ? -6.918 -14.008 5.828 1 97.25 93 GLU A CA 1
ATOM 729 C C . GLU A 1 93 ? -6.465 -12.555 5.812 1 97.25 93 GLU A C 1
ATOM 731 O O . GLU A 1 93 ? -5.301 -12.258 6.09 1 97.25 93 GLU A O 1
ATOM 736 N N . TYR A 1 94 ? -7.359 -11.727 5.531 1 97.25 94 TYR A N 1
ATOM 737 C CA . TYR A 1 94 ? -6.984 -10.312 5.512 1 97.25 94 TYR A CA 1
ATOM 738 C C . TYR A 1 94 ? -8.219 -9.422 5.578 1 97.25 94 TYR A C 1
ATOM 740 O O . TYR A 1 94 ? -9.344 -9.891 5.375 1 97.25 94 TYR A O 1
ATOM 748 N N . GLU A 1 95 ? -8.016 -8.188 5.898 1 97.5 95 GLU A N 1
ATOM 749 C CA . GLU A 1 95 ? -8.938 -7.066 5.754 1 97.5 95 GLU A CA 1
ATOM 750 C C . GLU A 1 95 ? -8.297 -5.93 4.965 1 97.5 95 GLU A C 1
ATOM 752 O O . GLU A 1 95 ? -7.109 -5.629 5.145 1 97.5 95 GLU A O 1
ATOM 757 N N . SER A 1 96 ? -9.078 -5.391 4.062 1 97.81 96 SER A N 1
ATOM 758 C CA . SER A 1 96 ? -8.602 -4.207 3.361 1 97.81 96 SER A CA 1
ATOM 759 C C . SER A 1 96 ? -9.75 -3.283 2.98 1 97.81 96 SER A C 1
ATOM 761 O O . SER A 1 96 ? -10.898 -3.721 2.891 1 97.81 96 SER A O 1
ATOM 763 N N . ALA A 1 97 ? -9.492 -2.064 2.844 1 98.31 97 ALA A N 1
ATOM 764 C CA . ALA A 1 97 ? -10.414 -1.045 2.348 1 98.31 97 ALA A CA 1
ATOM 765 C C . ALA A 1 97 ? -9.75 -0.183 1.276 1 98.31 97 ALA A C 1
ATOM 767 O O . ALA A 1 97 ? -8.578 0.178 1.4 1 98.31 97 ALA A O 1
ATOM 768 N N . LEU A 1 98 ? -10.461 0.055 0.26 1 98.38 98 LEU A N 1
ATOM 769 C CA . LEU A 1 98 ? -9.969 0.851 -0.86 1 98.38 98 LEU A CA 1
ATOM 770 C C . LEU A 1 98 ? -10.836 2.088 -1.069 1 98.38 98 LEU A C 1
ATOM 772 O O . LEU A 1 98 ? -12.062 1.982 -1.159 1 98.38 98 LEU A O 1
ATOM 776 N N . PHE A 1 99 ? -10.203 3.215 -1.12 1 98.69 99 PHE A N 1
ATOM 777 C CA . PHE A 1 99 ? -10.867 4.5 -1.312 1 98.69 99 PHE A CA 1
ATOM 778 C C . PHE A 1 99 ? -10.398 5.16 -2.604 1 98.69 99 PHE A C 1
ATOM 780 O O . PHE A 1 99 ? -9.219 5.117 -2.939 1 98.69 99 PHE A O 1
ATOM 787 N N . PHE A 1 100 ? -11.336 5.758 -3.287 1 98.69 100 PHE A N 1
ATOM 788 C CA . PHE A 1 100 ? -11.023 6.527 -4.484 1 98.69 100 PHE A CA 1
ATOM 789 C C . PHE A 1 100 ? -11.422 7.988 -4.309 1 98.69 100 PHE A C 1
ATOM 791 O O . PHE A 1 100 ? -12.461 8.289 -3.723 1 98.69 100 PHE A O 1
ATOM 798 N N . GLY A 1 101 ? -10.57 8.844 -4.836 1 98.69 101 GLY A N 1
ATOM 799 C CA . GLY A 1 101 ? -10.891 10.25 -4.699 1 98.69 101 GLY A CA 1
ATOM 800 C C . GLY A 1 101 ? -9.906 11.156 -5.422 1 98.69 101 GLY A C 1
ATOM 801 O O . GLY A 1 101 ? -9.195 10.711 -6.324 1 98.69 101 GLY A O 1
ATOM 802 N N . GLU A 1 102 ? -9.969 12.461 -5.023 1 98.81 102 GLU A N 1
ATOM 803 C CA . GLU A 1 102 ? -9.125 13.492 -5.613 1 98.81 102 GLU A CA 1
ATOM 804 C C . GLU A 1 102 ? -8.32 14.227 -4.543 1 98.81 102 GLU A C 1
ATOM 806 O O . GLU A 1 102 ? -8.852 14.57 -3.486 1 98.81 102 GLU A O 1
ATOM 811 N N . ALA A 1 103 ? -7.102 14.422 -4.879 1 98.88 103 ALA A N 1
ATOM 812 C CA . ALA A 1 103 ? -6.195 15.094 -3.951 1 98.88 103 ALA A CA 1
ATOM 813 C C . ALA A 1 103 ? -6.148 16.594 -4.227 1 98.88 103 ALA A C 1
ATOM 815 O O . ALA A 1 103 ? -6.199 17.016 -5.383 1 98.88 103 ALA A O 1
ATOM 816 N N . HIS A 1 104 ? -6.031 17.359 -3.186 1 98.81 104 HIS A N 1
ATOM 817 C CA . HIS A 1 104 ? -5.914 18.812 -3.217 1 98.81 104 HIS A CA 1
ATOM 818 C C . HIS A 1 104 ? -4.73 19.297 -2.383 1 98.81 104 HIS A C 1
ATOM 820 O O . HIS A 1 104 ? -4.527 18.812 -1.262 1 98.81 104 HIS A O 1
ATOM 826 N N . THR A 1 105 ? -3.951 20.172 -2.957 1 98.12 105 THR A N 1
ATOM 827 C CA . THR A 1 105 ? -2.828 20.766 -2.248 1 98.12 105 THR A CA 1
ATOM 828 C C . THR A 1 105 ? -3.014 22.281 -2.129 1 98.12 105 THR A C 1
ATOM 830 O O . THR A 1 105 ? -4.062 22.812 -2.496 1 98.12 105 THR A O 1
ATOM 833 N N . ARG A 1 106 ? -2.064 22.953 -1.503 1 96.56 106 ARG A N 1
ATOM 834 C CA . ARG A 1 106 ? -2.096 24.406 -1.335 1 96.56 106 ARG A CA 1
ATOM 835 C C . ARG A 1 106 ? -3.387 24.859 -0.658 1 96.56 106 ARG A C 1
ATOM 837 O O . ARG A 1 106 ? -4.078 25.75 -1.154 1 96.56 106 ARG A O 1
ATOM 844 N N . LEU A 1 107 ? -3.713 24.203 0.392 1 97.88 107 LEU A N 1
ATOM 845 C CA . LEU A 1 107 ? -4.871 24.562 1.202 1 97.88 107 LEU A CA 1
ATOM 846 C C . LEU A 1 107 ? -4.672 25.938 1.841 1 97.88 107 LEU A C 1
ATOM 848 O O . LEU A 1 107 ? -3.539 26.375 2.031 1 97.88 107 LEU A O 1
ATOM 852 N N . ASP A 1 108 ? -5.758 26.594 2.129 1 97.12 108 ASP A N 1
ATOM 853 C CA . ASP A 1 108 ? -5.602 27.859 2.84 1 97.12 108 ASP A CA 1
ATOM 854 C C . ASP A 1 108 ? -5.055 27.625 4.25 1 97.12 108 ASP A C 1
ATOM 856 O O . ASP A 1 108 ? -5.113 26.516 4.77 1 97.12 108 ASP A O 1
ATOM 860 N N . ASP A 1 109 ? -4.566 28.672 4.891 1 96.94 109 ASP A N 1
ATOM 861 C CA . ASP A 1 109 ? -3.842 28.594 6.152 1 96.94 109 ASP A CA 1
ATOM 862 C C . ASP A 1 109 ? -4.734 28.031 7.258 1 96.94 109 ASP A C 1
ATOM 864 O O . ASP A 1 109 ? -4.277 27.25 8.094 1 96.94 109 ASP A O 1
ATOM 868 N N . GLU A 1 110 ? -5.926 28.438 7.27 1 97.5 110 GLU A N 1
ATOM 869 C CA . GLU A 1 110 ? -6.836 27.984 8.312 1 97.5 110 GLU A CA 1
ATOM 870 C C . GLU A 1 110 ? -7.062 26.469 8.234 1 97.5 110 GLU A C 1
ATOM 872 O O . GLU A 1 110 ? -6.984 25.781 9.242 1 97.5 110 GLU A O 1
ATOM 877 N N . GLU A 1 111 ? -7.367 26 7.059 1 98.06 111 GLU A N 1
ATOM 878 C CA . GLU A 1 111 ? -7.574 24.562 6.871 1 98.06 111 GLU A CA 1
ATOM 879 C C . GLU A 1 111 ? -6.293 23.781 7.148 1 98.06 111 GLU A C 1
ATOM 881 O O . GLU A 1 111 ? -6.336 22.719 7.762 1 98.06 111 GLU A O 1
ATOM 886 N N . LYS A 1 112 ? -5.219 24.328 6.688 1 97.38 112 LYS A N 1
ATOM 887 C CA . LYS A 1 112 ? -3.928 23.688 6.918 1 97.38 112 LYS A CA 1
ATOM 888 C C . LYS A 1 112 ? -3.662 23.516 8.414 1 97.38 112 LYS A C 1
ATOM 890 O O . LYS A 1 112 ? -3.285 22.422 8.859 1 97.38 112 LYS A O 1
ATOM 895 N N . MET A 1 113 ? -3.883 24.531 9.164 1 96.62 113 MET A N 1
ATOM 896 C CA . MET A 1 113 ? -3.645 24.469 10.602 1 96.62 113 MET A CA 1
ATOM 897 C C . MET A 1 113 ? -4.605 23.484 11.273 1 96.62 113 MET A C 1
ATOM 899 O O . MET A 1 113 ? -4.203 22.719 12.141 1 96.62 113 MET A O 1
ATOM 903 N N . ALA A 1 114 ? -5.852 23.531 10.883 1 97.25 114 ALA A N 1
ATOM 904 C CA . ALA A 1 114 ? -6.832 22.594 11.422 1 97.25 114 ALA A CA 1
ATOM 905 C C . ALA A 1 114 ? -6.418 21.141 11.156 1 97.25 114 ALA A C 1
ATOM 907 O O . ALA A 1 114 ? -6.543 20.281 12.031 1 97.25 114 ALA A O 1
ATOM 908 N N . ALA A 1 115 ? -5.953 20.906 9.953 1 97.62 115 ALA A N 1
ATOM 909 C CA . ALA A 1 115 ? -5.504 19.578 9.57 1 97.62 115 ALA A CA 1
ATOM 910 C C . ALA A 1 115 ? -4.316 19.125 10.422 1 97.62 115 ALA A C 1
ATOM 912 O O . ALA A 1 115 ? -4.25 17.969 10.852 1 97.62 115 ALA A O 1
ATOM 913 N N . LEU A 1 116 ? -3.371 20.016 10.664 1 96.25 116 LEU A N 1
ATOM 914 C CA . LEU A 1 116 ? -2.221 19.703 11.5 1 96.25 116 LEU A CA 1
ATOM 915 C C . LEU A 1 116 ? -2.664 19.312 12.906 1 96.25 116 LEU A C 1
ATOM 917 O O . LEU A 1 116 ? -2.137 18.359 13.484 1 96.25 116 LEU A O 1
ATOM 921 N N . HIS A 1 117 ? -3.6 20.016 13.359 1 95.88 117 HIS A N 1
ATOM 922 C CA . HIS A 1 117 ? -4.098 19.688 14.688 1 95.88 117 HIS A CA 1
ATOM 923 C C . HIS A 1 117 ? -4.805 18.344 14.711 1 95.88 117 HIS A C 1
ATOM 925 O O . HIS A 1 117 ? -4.695 17.594 15.68 1 95.88 117 HIS A O 1
ATOM 931 N N . LEU A 1 118 ? -5.551 18.016 13.68 1 96.94 118 LEU A N 1
ATOM 932 C CA . LEU A 1 118 ? -6.18 16.703 13.578 1 96.94 118 LEU A CA 1
ATOM 933 C C . LEU A 1 118 ? -5.129 15.602 13.555 1 96.94 118 LEU A C 1
ATOM 935 O O . LEU A 1 118 ? -5.305 14.555 14.188 1 96.94 118 LEU A O 1
ATOM 939 N N . LEU A 1 119 ? -4.062 15.859 12.828 1 96.69 119 LEU A N 1
ATOM 940 C CA . LEU A 1 119 ? -2.967 14.898 12.758 1 96.69 119 LEU A CA 1
ATOM 941 C C . LEU A 1 119 ? -2.332 14.688 14.125 1 96.69 119 LEU A C 1
ATOM 943 O O . LEU A 1 119 ? -2.086 13.547 14.539 1 96.69 119 LEU A O 1
ATOM 947 N N . ILE A 1 120 ? -2.111 15.75 14.836 1 94.94 120 ILE A N 1
ATOM 948 C CA . ILE A 1 120 ? -1.527 15.68 16.172 1 94.94 120 ILE A CA 1
ATOM 949 C C . ILE A 1 120 ? -2.473 14.938 17.109 1 94.94 120 ILE A C 1
ATOM 951 O O . ILE A 1 120 ? -2.041 14.086 17.891 1 94.94 120 ILE A O 1
ATOM 955 N N . ASP A 1 121 ? -3.74 15.227 17 1 95.12 121 ASP A N 1
ATOM 956 C CA . ASP A 1 121 ? -4.734 14.586 17.859 1 95.12 121 ASP A CA 1
ATOM 957 C C . ASP A 1 121 ? -4.754 13.07 17.625 1 95.12 121 ASP A C 1
ATOM 959 O O . ASP A 1 121 ? -4.969 12.305 18.578 1 95.12 121 ASP A O 1
ATOM 963 N N . LYS A 1 122 ? -4.555 12.656 16.438 1 95.88 122 LYS A N 1
ATOM 964 C CA . LYS A 1 122 ? -4.586 11.227 16.125 1 95.88 122 LYS A CA 1
ATOM 965 C C . LYS A 1 122 ? -3.27 10.555 16.5 1 95.88 122 LYS A C 1
ATOM 967 O O . LYS A 1 122 ? -3.264 9.5 17.125 1 95.88 122 LYS A O 1
ATOM 972 N N . LEU A 1 123 ? -2.131 11.164 16.125 1 94.44 123 LEU A N 1
ATOM 973 C CA . LEU A 1 123 ? -0.848 10.477 16.125 1 94.44 123 LEU A CA 1
ATOM 974 C C . LEU A 1 123 ? -0.044 10.82 17.375 1 94.44 123 LEU A C 1
ATOM 976 O O . LEU A 1 123 ? 0.926 10.133 17.703 1 94.44 123 LEU A O 1
ATOM 980 N N . SER A 1 124 ? -0.456 11.875 18.062 1 94.31 124 SER A N 1
ATOM 981 C CA . SER A 1 124 ? 0.233 12.328 19.266 1 94.31 124 SER A CA 1
ATOM 982 C C . SER A 1 124 ? -0.753 12.859 20.297 1 94.31 124 SER A C 1
ATOM 984 O O . SER A 1 124 ? -0.549 13.938 20.859 1 94.31 124 SER A O 1
ATOM 986 N N . ALA A 1 125 ? -1.755 12.133 20.594 1 91.06 125 ALA A N 1
ATOM 987 C CA . ALA A 1 125 ? -2.906 12.562 21.375 1 91.06 125 ALA A CA 1
ATOM 988 C C . ALA A 1 125 ? -2.479 13.023 22.766 1 91.06 125 ALA A C 1
ATOM 990 O O . ALA A 1 125 ? -3.072 13.945 23.328 1 91.06 125 ALA A O 1
ATOM 991 N N . ASP A 1 126 ? -1.482 12.484 23.328 1 93 126 ASP A N 1
ATOM 992 C CA . ASP A 1 126 ? -1.055 12.797 24.688 1 93 126 ASP A CA 1
ATOM 993 C C . ASP A 1 126 ? -0.145 14.023 24.703 1 93 126 ASP A C 1
ATOM 995 O O . ASP A 1 126 ? 0.251 14.492 25.781 1 93 126 ASP A O 1
ATOM 999 N N . PHE A 1 127 ? 0.151 14.562 23.625 1 92.19 127 PHE A N 1
ATOM 1000 C CA . PHE A 1 127 ? 1.115 15.648 23.531 1 92.19 127 PHE A CA 1
ATOM 1001 C C . PHE A 1 127 ? 0.508 16.859 22.828 1 92.19 127 PHE A C 1
ATOM 1003 O O . PHE A 1 127 ? 1.196 17.562 22.078 1 92.19 127 PHE A O 1
ATOM 1010 N N . ARG A 1 128 ? -0.683 17.141 23 1 88.38 128 ARG A N 1
ATOM 1011 C CA . ARG A 1 128 ? -1.434 18.156 22.25 1 88.38 128 ARG A CA 1
ATOM 1012 C C . ARG A 1 128 ? -0.821 19.547 22.438 1 88.38 128 ARG A C 1
ATOM 1014 O O . ARG A 1 128 ? -0.693 20.297 21.469 1 88.38 128 ARG A O 1
ATOM 1021 N N . ASP A 1 129 ? -0.482 19.891 23.672 1 89.44 129 ASP A N 1
ATOM 1022 C CA . ASP A 1 129 ? 0.076 21.203 23.922 1 89.44 129 ASP A CA 1
ATOM 1023 C C . ASP A 1 129 ? 1.41 21.391 23.203 1 89.44 129 ASP A C 1
ATOM 1025 O O . ASP A 1 129 ? 1.627 22.391 22.516 1 89.44 129 ASP A O 1
ATOM 1029 N N . THR A 1 130 ? 2.227 20.438 23.359 1 90.75 130 THR A N 1
ATOM 1030 C CA . THR A 1 130 ? 3.5 20.453 22.656 1 90.75 130 THR A CA 1
ATOM 1031 C C . THR A 1 130 ? 3.277 20.359 21.141 1 90.75 130 THR A C 1
ATOM 1033 O O . THR A 1 130 ? 4.016 20.969 20.359 1 90.75 130 THR A O 1
ATOM 1036 N N . GLY A 1 131 ? 2.271 19.672 20.75 1 90.62 131 GLY A N 1
ATOM 1037 C CA . GLY A 1 131 ? 1.917 19.516 19.359 1 90.62 131 GLY A CA 1
ATOM 1038 C C . GLY A 1 131 ? 1.512 20.828 18.703 1 90.62 131 GLY A C 1
ATOM 1039 O O . GLY A 1 131 ? 1.868 21.094 17.547 1 90.62 131 GLY A O 1
ATOM 1040 N N . ASP A 1 132 ? 0.801 21.578 19.469 1 90.94 132 ASP A N 1
ATOM 1041 C CA . ASP A 1 132 ? 0.406 22.891 18.953 1 90.94 132 ASP A CA 1
ATOM 1042 C C . ASP A 1 132 ? 1.629 23.75 18.656 1 90.94 132 ASP A C 1
ATOM 1044 O O . ASP A 1 132 ? 1.692 24.406 17.609 1 90.94 132 ASP A O 1
ATOM 1048 N N . LYS A 1 133 ? 2.533 23.797 19.578 1 91.69 133 LYS A N 1
ATOM 1049 C CA . LYS A 1 133 ? 3.773 24.547 19.375 1 91.69 133 LYS A CA 1
ATOM 1050 C C . LYS A 1 133 ? 4.543 24 18.172 1 91.69 133 LYS A C 1
ATOM 1052 O O . LYS A 1 133 ? 5.07 24.781 17.375 1 91.69 133 LYS A O 1
ATOM 1057 N N . TYR A 1 134 ? 4.512 22.719 18.062 1 88.81 134 TYR A N 1
ATOM 1058 C CA . TYR A 1 134 ? 5.191 22.062 16.953 1 88.81 134 TYR A CA 1
ATOM 1059 C C . TYR A 1 134 ? 4.555 22.438 15.625 1 88.81 134 TYR A C 1
ATOM 1061 O O . TYR A 1 134 ? 5.254 22.766 14.664 1 88.81 134 TYR A O 1
ATOM 1069 N N . ALA A 1 135 ? 3.295 22.422 15.633 1 90.31 135 ALA A N 1
ATOM 1070 C CA . ALA A 1 135 ? 2.553 22.75 14.422 1 90.31 135 ALA A CA 1
ATOM 1071 C C . ALA A 1 135 ? 2.832 24.188 13.984 1 90.31 135 ALA A C 1
ATOM 1073 O O . ALA A 1 135 ? 3.076 24.453 12.797 1 90.31 135 ALA A O 1
ATOM 1074 N N . ARG A 1 136 ? 2.84 25.109 14.875 1 91.69 136 ARG A N 1
ATOM 1075 C CA . ARG A 1 136 ? 3.068 26.516 14.562 1 91.69 136 ARG A CA 1
ATOM 1076 C C . ARG A 1 136 ? 4.492 26.734 14.062 1 91.69 136 ARG A C 1
ATOM 1078 O O . ARG A 1 136 ? 4.715 27.516 13.125 1 91.69 136 ARG A O 1
ATOM 1085 N N . LYS A 1 137 ? 5.371 26.047 14.648 1 90.31 137 LYS A N 1
ATOM 1086 C CA . LYS A 1 137 ? 6.773 26.188 14.273 1 90.31 137 LYS A CA 1
ATOM 1087 C C . LYS A 1 137 ? 7.027 25.609 12.875 1 90.31 137 LYS A C 1
ATOM 1089 O O . LYS A 1 137 ? 7.812 26.172 12.109 1 90.31 137 LYS A O 1
ATOM 1094 N N . SER A 1 138 ? 6.371 24.547 12.578 1 88.75 138 SER A N 1
ATOM 1095 C CA . SER A 1 138 ? 6.645 23.828 11.336 1 88.75 138 SER A CA 1
ATOM 1096 C C . SER A 1 138 ? 5.707 24.281 10.219 1 88.75 138 SER A C 1
ATOM 1098 O O . SER A 1 138 ? 5.867 23.875 9.062 1 88.75 138 SER A O 1
ATOM 1100 N N . PHE A 1 139 ? 4.828 25.109 10.508 1 90.44 139 PHE A N 1
ATOM 1101 C CA . PHE A 1 139 ? 3.695 25.453 9.648 1 90.44 139 PHE A CA 1
ATOM 1102 C C . PHE A 1 139 ? 4.168 25.844 8.258 1 90.44 139 PHE A C 1
ATOM 1104 O O . PHE A 1 139 ? 3.629 25.375 7.254 1 90.44 139 PHE A O 1
ATOM 1111 N N . HIS A 1 140 ? 5.184 26.609 8.188 1 89.12 140 HIS A N 1
ATOM 1112 C CA . HIS A 1 140 ? 5.605 27.156 6.906 1 89.12 140 HIS A CA 1
ATOM 1113 C C . HIS A 1 140 ? 6.492 26.188 6.145 1 89.12 140 HIS A C 1
ATOM 1115 O O . HIS A 1 140 ? 6.766 26.391 4.957 1 89.12 140 HIS A O 1
ATOM 1121 N N . ARG A 1 141 ? 6.863 25.078 6.75 1 92.5 141 ARG A N 1
ATOM 1122 C CA . ARG A 1 141 ? 7.789 24.141 6.121 1 92.5 141 ARG A CA 1
ATOM 1123 C C . ARG A 1 141 ? 7.082 22.844 5.73 1 92.5 141 ARG A C 1
ATOM 1125 O O . ARG A 1 141 ? 7.723 21.891 5.289 1 92.5 141 ARG A O 1
ATOM 1132 N N . VAL A 1 142 ? 5.816 22.906 5.906 1 94.5 142 VAL A N 1
ATOM 1133 C CA . VAL A 1 142 ? 5.117 21.672 5.598 1 94.5 142 VAL A CA 1
ATOM 1134 C C . VAL A 1 142 ? 4.027 21.938 4.559 1 94.5 142 VAL A C 1
ATOM 1136 O O . VAL A 1 142 ? 3.635 23.078 4.34 1 94.5 142 VAL A O 1
ATOM 1139 N N . GLU A 1 143 ? 3.637 20.953 3.889 1 97.56 143 GLU A N 1
ATOM 1140 C CA . GLU A 1 143 ? 2.461 20.906 3.025 1 97.56 143 GLU A CA 1
ATOM 1141 C C . GLU A 1 143 ? 1.439 19.891 3.543 1 97.56 143 GLU A C 1
ATOM 1143 O O . GLU A 1 143 ? 1.805 18.906 4.191 1 97.56 143 GLU A O 1
ATOM 1148 N N . ILE A 1 144 ? 0.177 20.219 3.336 1 98.5 144 ILE A N 1
ATOM 1149 C CA . ILE A 1 144 ? -0.918 19.312 3.648 1 98.5 144 ILE A CA 1
ATOM 1150 C C . ILE A 1 144 ? -1.668 18.938 2.369 1 98.5 144 ILE A C 1
ATOM 1152 O O . ILE A 1 144 ? -2.035 19.828 1.587 1 98.5 144 ILE A O 1
ATOM 1156 N N . ILE A 1 145 ? -1.849 17.672 2.156 1 98.88 145 ILE A N 1
ATOM 1157 C CA . ILE A 1 145 ? -2.678 17.156 1.071 1 98.88 145 ILE A CA 1
ATOM 1158 C C . ILE A 1 145 ? -4.035 16.719 1.62 1 98.88 145 ILE A C 1
ATOM 1160 O O . ILE A 1 145 ? -4.105 15.945 2.58 1 98.88 145 ILE A O 1
ATOM 1164 N N . ARG A 1 146 ? -5.07 17.25 1.11 1 98.94 146 ARG A N 1
ATOM 1165 C CA . ARG A 1 146 ? -6.406 16.734 1.371 1 98.94 146 ARG A CA 1
ATOM 1166 C C . ARG A 1 146 ? -6.848 15.789 0.254 1 98.94 146 ARG A C 1
ATOM 1168 O O . ARG A 1 146 ? -6.699 16.109 -0.927 1 98.94 146 ARG A O 1
ATOM 1175 N N . VAL A 1 147 ? -7.305 14.664 0.57 1 98.94 147 VAL A N 1
ATOM 1176 C CA . VAL A 1 147 ? -7.926 13.773 -0.408 1 98.94 147 VAL A CA 1
ATOM 1177 C C . VAL A 1 147 ? -9.422 13.656 -0.119 1 98.94 147 VAL A C 1
ATOM 1179 O O . VAL A 1 147 ? -9.812 13.195 0.956 1 98.94 147 VAL A O 1
ATOM 1182 N N . ASP A 1 148 ? -10.211 14.055 -1.043 1 98.94 148 ASP A N 1
ATOM 1183 C CA . ASP A 1 148 ? -11.656 13.875 -0.963 1 98.94 148 ASP A CA 1
ATOM 1184 C C . ASP A 1 148 ? -12.086 12.562 -1.613 1 98.94 148 ASP A C 1
ATOM 1186 O O . ASP A 1 148 ? -11.93 12.383 -2.822 1 98.94 148 ASP A O 1
ATOM 1190 N N . PHE A 1 149 ? -12.641 11.695 -0.791 1 98.75 149 PHE A N 1
ATOM 1191 C CA . PHE A 1 149 ? -13.055 10.406 -1.317 1 98.75 149 PHE A CA 1
ATOM 1192 C C . PHE A 1 149 ? -14.461 10.484 -1.903 1 98.75 149 PHE A C 1
ATOM 1194 O O . PHE A 1 149 ? -15.336 11.141 -1.339 1 98.75 149 PHE A O 1
ATOM 1201 N N . THR A 1 150 ? -14.672 9.805 -3.004 1 98.25 150 THR A N 1
ATOM 1202 C CA . THR A 1 150 ? -15.992 9.742 -3.623 1 98.25 150 THR A CA 1
ATOM 1203 C C . THR A 1 150 ? -16.625 8.375 -3.396 1 98.25 150 THR A C 1
ATOM 1205 O O . THR A 1 150 ? -17.844 8.273 -3.252 1 98.25 150 THR A O 1
ATOM 1208 N N . GLU A 1 151 ? -15.891 7.348 -3.383 1 97.81 151 GLU A N 1
ATOM 1209 C CA . GLU A 1 151 ? -16.391 5.988 -3.17 1 97.81 151 GLU A CA 1
ATOM 1210 C C . GLU A 1 151 ? -15.344 5.129 -2.453 1 97.81 151 GLU A C 1
ATOM 1212 O O . GLU A 1 151 ? -14.156 5.449 -2.465 1 97.81 151 GLU A O 1
ATOM 1217 N N . PHE A 1 152 ? -15.805 4.125 -1.827 1 98.19 152 PHE A N 1
ATOM 1218 C CA . PHE A 1 152 ? -14.914 3.16 -1.195 1 98.19 152 PHE A CA 1
ATOM 1219 C C . PHE A 1 152 ? -15.578 1.793 -1.092 1 98.19 152 PHE A C 1
ATOM 1221 O O . PHE A 1 152 ? -16.781 1.666 -1.307 1 98.19 152 PHE A O 1
ATOM 1228 N N . SER A 1 153 ? -14.75 0.809 -0.904 1 97.62 153 SER A N 1
ATOM 1229 C CA . SER A 1 153 ? -15.164 -0.574 -0.695 1 97.62 153 SER A CA 1
ATOM 1230 C C . SER A 1 153 ? -14.289 -1.267 0.342 1 97.62 153 SER A C 1
ATOM 1232 O O . SER A 1 153 ? -13.203 -0.775 0.675 1 97.62 153 SER A O 1
ATOM 1234 N N . GLY A 1 154 ? -14.797 -2.279 0.975 1 96.56 154 GLY A N 1
ATOM 1235 C CA . GLY A 1 154 ? -14.07 -3.117 1.917 1 96.56 154 GLY A CA 1
ATOM 1236 C C . GLY A 1 154 ? -14.109 -4.59 1.558 1 96.56 154 GLY A C 1
ATOM 1237 O O . GLY A 1 154 ? -15.141 -5.098 1.108 1 96.56 154 GLY A O 1
ATOM 1238 N N . LYS A 1 155 ? -13.008 -5.246 1.659 1 96.44 155 LYS A N 1
ATOM 1239 C CA . LYS A 1 155 ? -12.883 -6.68 1.403 1 96.44 155 LYS A CA 1
ATOM 1240 C C . LYS A 1 155 ? -12.32 -7.41 2.621 1 96.44 155 LYS A C 1
ATOM 1242 O O . LYS A 1 155 ? -11.453 -6.883 3.322 1 96.44 155 LYS A O 1
ATOM 1247 N N . ARG A 1 156 ? -12.844 -8.57 2.797 1 95.81 156 ARG A N 1
ATOM 1248 C CA . ARG A 1 156 ? -12.352 -9.406 3.885 1 95.81 156 ARG A CA 1
ATOM 1249 C C . ARG A 1 156 ? -12.422 -10.883 3.518 1 95.81 156 ARG A C 1
ATOM 1251 O O . ARG A 1 156 ? -13.398 -11.328 2.906 1 95.81 156 ARG A O 1
ATOM 1258 N N . LYS A 1 157 ? -11.336 -11.562 3.809 1 94.25 157 LYS A N 1
ATOM 1259 C CA . LYS A 1 157 ? -11.328 -13.016 3.73 1 94.25 157 LYS A CA 1
ATOM 1260 C C . LYS A 1 157 ? -11.188 -13.641 5.113 1 94.25 157 LYS A C 1
ATOM 1262 O O . LYS A 1 157 ? -10.18 -13.422 5.797 1 94.25 157 LYS A O 1
ATOM 1267 N N . LYS A 1 158 ? -12.195 -14.352 5.5 1 90.88 158 LYS A N 1
ATOM 1268 C CA . LYS A 1 158 ? -12.18 -15.133 6.734 1 90.88 158 LYS A CA 1
ATOM 1269 C C . LYS A 1 158 ? -12.328 -16.625 6.441 1 90.88 158 LYS A C 1
ATOM 1271 O O . LYS A 1 158 ? -13.164 -17.016 5.621 1 90.88 158 LYS A O 1
ATOM 1276 N N . VAL A 1 159 ? -11.312 -17.359 6.969 1 85.81 159 VAL A N 1
ATOM 1277 C CA . VAL A 1 159 ? -11.391 -18.797 6.773 1 85.81 159 VAL A CA 1
ATOM 1278 C C . VAL A 1 159 ? -12.086 -19.438 7.969 1 85.81 159 VAL A C 1
ATOM 1280 O O . VAL A 1 159 ? -11.711 -19.203 9.117 1 85.81 159 VAL A O 1
ATOM 1283 N N . THR A 1 160 ? -13.336 -19.766 7.828 1 74.56 160 THR A N 1
ATOM 1284 C CA . THR A 1 160 ? -14.086 -20.453 8.867 1 74.56 160 THR A CA 1
ATOM 1285 C C . THR A 1 160 ? -13.422 -21.781 9.227 1 74.56 160 THR A C 1
ATOM 1287 O O . THR A 1 160 ? -13.023 -22.531 8.336 1 74.56 160 THR A O 1
ATOM 1290 N N . LEU A 1 161 ? -13.156 -21.969 10.508 1 58.84 161 LEU A N 1
ATOM 1291 C CA . LEU A 1 161 ? -12.656 -23.219 11.047 1 58.84 161 LEU A CA 1
ATOM 1292 C C . LEU A 1 161 ? -13.57 -24.375 10.672 1 58.84 161 LEU A C 1
ATOM 1294 O O . LEU A 1 161 ? -14.797 -24.234 10.656 1 58.84 161 LEU A O 1
ATOM 1298 N N . MET B 1 1 ? 17.547 -5.164 -11.719 1 93.62 1 MET B N 1
ATOM 1299 C CA . MET B 1 1 ? 17.016 -3.961 -11.078 1 93.62 1 MET B CA 1
ATOM 1300 C C . MET B 1 1 ? 18.125 -3.172 -10.398 1 93.62 1 MET B C 1
ATOM 1302 O O . MET B 1 1 ? 19.031 -3.756 -9.805 1 93.62 1 MET B O 1
ATOM 1306 N N . LYS B 1 2 ? 18.141 -1.779 -10.633 1 96.31 2 LYS B N 1
ATOM 1307 C CA . LYS B 1 2 ? 19.141 -0.858 -10.109 1 96.31 2 LYS B CA 1
ATOM 1308 C C . LYS B 1 2 ? 18.672 -0.228 -8.797 1 96.31 2 LYS B C 1
ATOM 1310 O O . LYS B 1 2 ? 17.516 0.199 -8.688 1 96.31 2 LYS B O 1
ATOM 1315 N N . TYR B 1 3 ? 19.531 -0.282 -7.84 1 96.5 3 TYR B N 1
ATOM 1316 C CA . TYR B 1 3 ? 19.281 0.44 -6.602 1 96.5 3 TYR B CA 1
ATOM 1317 C C . TYR B 1 3 ? 19.562 1.928 -6.766 1 96.5 3 TYR B C 1
ATOM 1319 O O . TYR B 1 3 ? 20.703 2.33 -6.965 1 96.5 3 TYR B O 1
ATOM 1327 N N . VAL B 1 4 ? 18.5 2.775 -6.715 1 93.94 4 VAL B N 1
ATOM 1328 C CA . VAL B 1 4 ? 18.594 4.203 -7.004 1 93.94 4 VAL B CA 1
ATOM 1329 C C . VAL B 1 4 ? 18.234 5.008 -5.762 1 93.94 4 VAL B C 1
ATOM 1331 O O . VAL B 1 4 ? 17.062 5.117 -5.406 1 93.94 4 VAL B O 1
ATOM 1334 N N . ASN B 1 5 ? 19.172 5.566 -5.18 1 87.19 5 ASN B N 1
ATOM 1335 C CA . ASN B 1 5 ? 18.953 6.289 -3.932 1 87.19 5 ASN B CA 1
ATOM 1336 C C . ASN B 1 5 ? 18.953 7.801 -4.152 1 87.19 5 ASN B C 1
ATOM 1338 O O . ASN B 1 5 ? 18.5 8.562 -3.291 1 87.19 5 ASN B O 1
ATOM 1342 N N . ASP B 1 6 ? 19.281 8.164 -5.25 1 88.31 6 ASP B N 1
ATOM 1343 C CA . ASP B 1 6 ? 19.422 9.594 -5.5 1 88.31 6 ASP B CA 1
ATOM 1344 C C . ASP B 1 6 ? 18.062 10.258 -5.684 1 88.31 6 ASP B C 1
ATOM 1346 O O . ASP B 1 6 ? 17.938 11.477 -5.566 1 88.31 6 ASP B O 1
ATOM 1350 N N . THR B 1 7 ? 17.047 9.508 -5.984 1 86.25 7 THR B N 1
ATOM 1351 C CA . THR B 1 7 ? 15.719 10.055 -6.219 1 86.25 7 THR B CA 1
ATOM 1352 C C . THR B 1 7 ? 14.961 10.227 -4.906 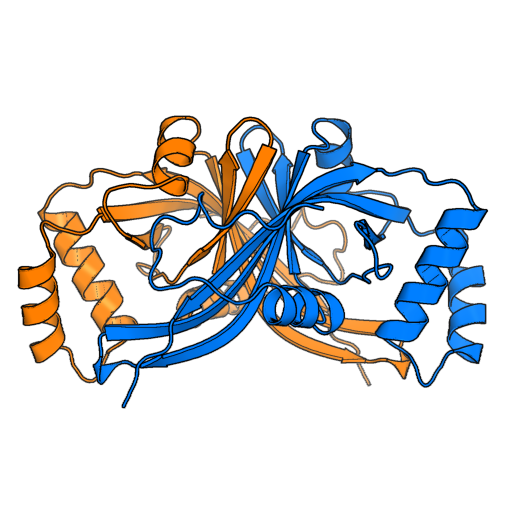1 86.25 7 THR B C 1
ATOM 1354 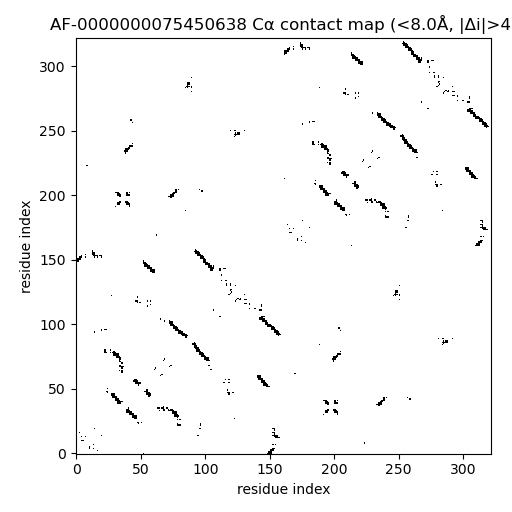O O . THR B 1 7 ? 13.898 10.859 -4.871 1 86.25 7 THR B O 1
ATOM 1357 N N . VAL B 1 8 ? 15.547 9.648 -3.887 1 90.19 8 VAL B N 1
ATOM 1358 C CA . VAL B 1 8 ? 14.953 9.836 -2.568 1 90.19 8 VAL B CA 1
ATOM 1359 C C . VAL B 1 8 ? 15.258 11.242 -2.057 1 90.19 8 VAL B C 1
ATOM 1361 O O . VAL B 1 8 ? 16.422 11.617 -1.923 1 90.19 8 VAL B O 1
ATOM 1364 N N . ARG B 1 9 ? 14.297 12.023 -1.753 1 88.31 9 ARG B N 1
ATOM 1365 C CA . ARG B 1 9 ? 14.484 13.414 -1.351 1 88.31 9 ARG B CA 1
ATOM 1366 C C . ARG B 1 9 ? 15.242 13.5 -0.028 1 88.31 9 ARG B C 1
ATOM 1368 O O . ARG B 1 9 ? 16.219 14.242 0.086 1 88.31 9 ARG B O 1
ATOM 1375 N N . ARG B 1 10 ? 14.672 12.766 0.965 1 91.12 10 ARG B N 1
ATOM 1376 C CA . ARG B 1 10 ? 15.32 12.766 2.271 1 91.12 10 ARG B CA 1
ATOM 1377 C C . ARG B 1 10 ? 16.531 11.828 2.287 1 91.12 10 ARG B C 1
ATOM 1379 O O . ARG B 1 10 ? 16.406 10.656 2.654 1 91.12 10 ARG B O 1
ATOM 1386 N N . GLN B 1 11 ? 17.656 12.375 2.047 1 90.38 11 GLN B N 1
ATOM 1387 C CA . GLN B 1 11 ? 18.875 11.594 1.919 1 90.38 11 GLN B CA 1
ATOM 1388 C C . GLN B 1 11 ? 19.328 11.047 3.271 1 90.38 11 GLN B C 1
ATOM 1390 O O . GLN B 1 11 ? 20.125 10.109 3.336 1 90.38 11 GLN B O 1
ATOM 1395 N N . ASP B 1 12 ? 18.844 11.602 4.281 1 91.19 12 ASP B N 1
ATOM 1396 C CA . ASP B 1 12 ? 19.172 11.148 5.629 1 91.19 12 ASP B CA 1
ATOM 1397 C C . ASP B 1 12 ? 18.328 9.945 6.027 1 91.19 12 ASP B C 1
ATOM 1399 O O . ASP B 1 12 ? 18.469 9.406 7.129 1 91.19 12 ASP B O 1
ATOM 1403 N N . ARG B 1 13 ? 17.469 9.445 5.098 1 93.69 13 ARG B N 1
ATOM 1404 C CA . ARG B 1 13 ? 16.562 8.352 5.398 1 93.69 13 ARG B CA 1
ATOM 1405 C C . ARG B 1 13 ? 16.812 7.16 4.48 1 93.69 13 ARG B C 1
ATOM 1407 O O . ARG B 1 13 ? 15.953 6.289 4.32 1 93.69 13 ARG B O 1
ATOM 1414 N N . LEU B 1 14 ? 17.938 7.145 3.854 1 93.31 14 LEU B N 1
ATOM 1415 C CA . LEU B 1 14 ? 18.25 6.051 2.941 1 93.31 14 LEU B CA 1
ATOM 1416 C C . LEU B 1 14 ? 18.453 4.746 3.707 1 93.31 14 LEU B C 1
ATOM 1418 O O . LEU B 1 14 ? 19.062 4.73 4.773 1 93.31 14 LEU B O 1
ATOM 1422 N N . MET B 1 15 ? 17.875 3.766 3.189 1 94.31 15 MET B N 1
ATOM 1423 C CA . MET B 1 15 ? 18.062 2.404 3.684 1 94.31 15 MET B CA 1
ATOM 1424 C C . MET B 1 15 ? 19.078 1.654 2.834 1 94.31 15 MET B C 1
ATOM 1426 O O . MET B 1 15 ? 19.188 1.889 1.63 1 94.31 15 MET B O 1
ATOM 1430 N N . ASP B 1 16 ? 19.781 0.743 3.461 1 93.44 16 ASP B N 1
ATOM 1431 C CA . ASP B 1 16 ? 20.75 -0.065 2.73 1 93.44 16 ASP B CA 1
ATOM 1432 C C . ASP B 1 16 ? 20.047 -0.995 1.738 1 93.44 16 ASP B C 1
ATOM 1434 O O . ASP B 1 16 ? 18.969 -1.501 2.012 1 93.44 16 ASP B O 1
ATOM 1438 N N . GLU B 1 17 ? 20.75 -1.238 0.602 1 96.12 17 GLU B N 1
ATOM 1439 C CA . GLU B 1 17 ? 20.234 -2.096 -0.457 1 96.12 17 GLU B CA 1
ATOM 1440 C C . GLU B 1 17 ? 19.875 -3.48 0.078 1 96.12 17 GLU B C 1
ATOM 1442 O O . GLU B 1 17 ? 18.828 -4.039 -0.273 1 96.12 17 GLU B O 1
ATOM 1447 N N . GLY B 1 18 ? 20.766 -4.031 0.876 1 97.44 18 GLY B N 1
ATOM 1448 C CA . GLY B 1 18 ? 20.531 -5.352 1.431 1 97.44 18 GLY B CA 1
ATOM 1449 C C . GLY B 1 18 ? 19.25 -5.441 2.232 1 97.44 18 GLY B C 1
ATOM 1450 O O . GLY B 1 18 ? 18.5 -6.422 2.123 1 97.44 18 GLY B O 1
ATOM 1451 N N . ARG B 1 19 ? 18.969 -4.457 3.09 1 96.88 19 ARG B N 1
ATOM 1452 C CA . ARG B 1 19 ? 17.75 -4.438 3.904 1 96.88 19 ARG B CA 1
ATOM 1453 C C . ARG B 1 19 ? 16.516 -4.316 3.033 1 96.88 19 ARG B C 1
ATOM 1455 O O . ARG B 1 19 ? 15.492 -4.953 3.307 1 96.88 19 ARG B O 1
ATOM 1462 N N . ALA B 1 20 ? 16.578 -3.502 1.976 1 97.44 20 ALA B N 1
ATOM 1463 C CA . ALA B 1 20 ? 15.477 -3.387 1.033 1 97.44 20 ALA B CA 1
ATOM 1464 C C . ALA B 1 20 ? 15.172 -4.73 0.378 1 97.44 20 ALA B C 1
ATOM 1466 O O . ALA B 1 20 ? 14.008 -5.125 0.268 1 97.44 20 ALA B O 1
ATOM 1467 N N . LEU B 1 21 ? 16.172 -5.422 -0.048 1 98 21 LEU B N 1
ATOM 1468 C CA . LEU B 1 21 ? 16 -6.727 -0.675 1 98 21 LEU B CA 1
ATOM 1469 C C . LEU B 1 21 ? 15.508 -7.754 0.336 1 98 21 LEU B C 1
ATOM 1471 O O . LEU B 1 21 ? 14.742 -8.656 -0.015 1 98 21 LEU B O 1
ATOM 1475 N N . GLU B 1 22 ? 15.945 -7.602 1.58 1 98.25 22 GLU B N 1
ATOM 1476 C CA . GLU B 1 22 ? 15.422 -8.469 2.633 1 98.25 22 GLU B CA 1
ATOM 1477 C C . GLU B 1 22 ? 13.914 -8.281 2.797 1 98.25 22 GLU B C 1
ATOM 1479 O O . GLU B 1 22 ? 13.18 -9.25 2.984 1 98.25 22 GLU B O 1
ATOM 1484 N N . LEU B 1 23 ? 13.453 -7.039 2.771 1 98.19 23 LEU B N 1
ATOM 1485 C CA . LEU B 1 23 ? 12.016 -6.785 2.801 1 98.19 23 LEU B CA 1
ATOM 1486 C C . LEU B 1 23 ? 11.32 -7.473 1.63 1 98.19 23 LEU B C 1
ATOM 1488 O O . LEU B 1 23 ? 10.266 -8.094 1.805 1 98.19 23 LEU B O 1
ATOM 1492 N N . LEU B 1 24 ? 11.914 -7.344 0.452 1 98.56 24 LEU B N 1
ATOM 1493 C CA . LEU B 1 24 ? 11.352 -7.965 -0.74 1 98.56 24 LEU B CA 1
ATOM 1494 C C . LEU B 1 24 ? 11.25 -9.477 -0.567 1 98.56 24 LEU B C 1
ATOM 1496 O O . LEU B 1 24 ? 10.25 -10.086 -0.964 1 98.56 24 LEU B O 1
ATOM 1500 N N . ARG B 1 25 ? 12.219 -10.008 0.003 1 97.94 25 ARG B N 1
ATOM 1501 C CA . ARG B 1 25 ? 12.305 -11.461 0.169 1 97.94 25 ARG B CA 1
ATOM 1502 C C . ARG B 1 25 ? 11.305 -11.945 1.21 1 97.94 25 ARG B C 1
ATOM 1504 O O . ARG B 1 25 ? 10.688 -13 1.038 1 97.94 25 ARG B O 1
ATOM 1511 N N . THR B 1 26 ? 11.039 -11.18 2.264 1 97.25 26 THR B N 1
ATOM 1512 C CA . THR B 1 26 ? 10.43 -11.781 3.445 1 97.25 26 THR B CA 1
ATOM 1513 C C . THR B 1 26 ? 9.008 -11.273 3.637 1 97.25 26 THR B C 1
ATOM 1515 O O . THR B 1 26 ? 8.203 -11.891 4.34 1 97.25 26 THR B O 1
ATOM 1518 N N . SER B 1 27 ? 8.664 -10.102 3.121 1 97.38 27 SER B N 1
ATOM 1519 C CA . SER B 1 27 ? 7.328 -9.57 3.342 1 97.38 27 SER B CA 1
ATOM 1520 C C . SER B 1 27 ? 6.262 -10.477 2.74 1 97.38 27 SER B C 1
ATOM 1522 O O . SER B 1 27 ? 6.457 -11.047 1.662 1 97.38 27 SER B O 1
ATOM 1524 N N . GLU B 1 28 ? 5.125 -10.562 3.391 1 95.38 28 GLU B N 1
ATOM 1525 C CA . GLU B 1 28 ? 4.051 -11.445 2.953 1 95.38 28 GLU B CA 1
ATOM 1526 C C . GLU B 1 28 ? 3.227 -10.805 1.839 1 95.38 28 GLU B C 1
ATOM 1528 O O . GLU B 1 28 ? 2.656 -11.508 1 1 95.38 28 GLU B O 1
ATOM 1533 N N . TYR B 1 29 ? 3.102 -9.531 1.934 1 98 29 TYR B N 1
ATOM 1534 C CA . TYR B 1 29 ? 2.326 -8.805 0.935 1 98 29 TYR B CA 1
ATOM 1535 C C . TYR B 1 29 ? 2.93 -7.434 0.667 1 98 29 TYR B C 1
ATOM 1537 O O . TYR B 1 29 ? 3.781 -6.965 1.428 1 98 29 TYR B O 1
ATOM 1545 N N . GLY B 1 30 ? 2.598 -6.836 -0.384 1 98.62 30 GLY B N 1
ATOM 1546 C CA . GLY B 1 30 ? 2.861 -5.457 -0.767 1 98.62 30 GLY B CA 1
ATOM 1547 C C . GLY B 1 30 ? 1.705 -4.809 -1.503 1 98.62 30 GLY B C 1
ATOM 1548 O O . GLY B 1 30 ? 0.648 -5.422 -1.67 1 98.62 30 GLY B O 1
ATOM 1549 N N . VAL B 1 31 ? 1.866 -3.564 -1.848 1 98.94 31 VAL B N 1
ATOM 1550 C CA . VAL B 1 31 ? 0.818 -2.873 -2.592 1 98.94 31 VAL B CA 1
ATOM 1551 C C . VAL B 1 31 ? 1.29 -2.602 -4.02 1 98.94 31 VAL B C 1
ATOM 1553 O O . VAL B 1 31 ? 2.318 -1.954 -4.227 1 98.94 31 VAL B O 1
ATOM 1556 N N . LEU B 1 32 ? 0.598 -3.152 -4.965 1 98.94 32 LEU B N 1
ATOM 1557 C CA . LEU B 1 32 ? 0.813 -2.908 -6.391 1 98.94 32 LEU B CA 1
ATOM 1558 C C . LEU B 1 32 ? 0.04 -1.679 -6.852 1 98.94 32 LEU B C 1
ATOM 1560 O O . LEU B 1 32 ? -1.192 -1.663 -6.812 1 98.94 32 LEU B O 1
ATOM 1564 N N . SER B 1 33 ? 0.715 -0.668 -7.23 1 98.94 33 SER B N 1
ATOM 1565 C CA . SER B 1 33 ? 0.084 0.551 -7.727 1 98.94 33 SER B CA 1
ATOM 1566 C C . SER B 1 33 ? 0.101 0.603 -9.25 1 98.94 33 SER B C 1
ATOM 1568 O O . SER B 1 33 ? 1.155 0.445 -9.867 1 98.94 33 SER B O 1
ATOM 1570 N N . MET B 1 34 ? -1.01 0.828 -9.828 1 98.94 34 MET B N 1
ATOM 1571 C CA . MET B 1 34 ? -1.265 0.819 -11.266 1 98.94 34 MET B CA 1
ATOM 1572 C C . MET B 1 34 ? -2.002 2.082 -11.695 1 98.94 34 MET B C 1
ATOM 1574 O O . MET B 1 34 ? -2.361 2.912 -10.852 1 98.94 34 MET B O 1
ATOM 1578 N N . VAL B 1 35 ? -2.129 2.254 -13.016 1 98.81 35 VAL B N 1
ATOM 1579 C CA . VAL B 1 35 ? -3.039 3.248 -13.57 1 98.81 35 VAL B CA 1
ATOM 1580 C C . VAL B 1 35 ? -4.332 2.57 -14.023 1 98.81 35 VAL B C 1
ATOM 1582 O O . VAL B 1 35 ? -4.301 1.609 -14.797 1 98.81 35 VAL B O 1
ATOM 1585 N N . SER B 1 36 ? -5.371 2.967 -13.492 1 98.31 36 SER B N 1
ATOM 1586 C CA . SER B 1 36 ? -6.68 2.445 -13.875 1 98.31 36 SER B CA 1
ATOM 1587 C C . SER B 1 36 ? -7.703 3.568 -14.008 1 98.31 36 SER B C 1
ATOM 1589 O O . SER B 1 36 ? -7.793 4.441 -13.148 1 98.31 36 SER B O 1
ATOM 1591 N N . GLU B 1 37 ? -8.406 3.525 -15.141 1 96.19 37 GLU B N 1
ATOM 1592 C CA . GLU B 1 37 ? -9.477 4.484 -15.391 1 96.19 37 GLU B CA 1
ATOM 1593 C C . GLU B 1 37 ? -9 5.918 -15.172 1 96.19 37 GLU B C 1
ATOM 1595 O O . GLU B 1 37 ? -9.672 6.707 -14.5 1 96.19 37 GLU B O 1
ATOM 1600 N N . GLY B 1 38 ? -7.816 6.176 -15.492 1 94.94 38 GLY B N 1
ATOM 1601 C CA . GLY B 1 38 ? -7.277 7.523 -15.539 1 94.94 38 GLY B CA 1
ATOM 1602 C C . GLY B 1 38 ? -6.703 7.988 -14.219 1 94.94 38 GLY B C 1
ATOM 1603 O O . GLY B 1 38 ? -6.297 9.141 -14.078 1 94.94 38 GLY B O 1
ATOM 1604 N N . GLY B 1 39 ? -6.676 7.164 -13.18 1 98.44 39 GLY B N 1
ATOM 1605 C CA . GLY B 1 39 ? -6.16 7.535 -11.875 1 98.44 39 GLY B CA 1
ATOM 1606 C C . GLY B 1 39 ? -5.309 6.453 -11.234 1 98.44 39 GLY B C 1
ATOM 1607 O O . GLY B 1 39 ? -5.129 5.379 -11.812 1 98.44 39 GLY B O 1
ATOM 1608 N N . GLY B 1 40 ? -4.676 6.805 -10.133 1 98.88 40 GLY B N 1
ATOM 1609 C CA . GLY B 1 40 ? -3.924 5.812 -9.383 1 98.88 40 GLY B CA 1
ATOM 1610 C C . GLY B 1 40 ? -4.797 4.715 -8.805 1 98.88 40 GLY B C 1
ATOM 1611 O O . GLY B 1 40 ? -5.91 4.977 -8.344 1 98.88 40 GLY B O 1
ATOM 1612 N N . TYR B 1 41 ? -4.359 3.562 -8.898 1 98.88 41 TYR B N 1
ATOM 1613 C CA . TYR B 1 41 ? -5.051 2.375 -8.406 1 98.88 41 TYR B CA 1
ATOM 1614 C C . TYR B 1 41 ? -4.078 1.422 -7.723 1 98.88 41 TYR B C 1
ATOM 1616 O O . TYR B 1 41 ? -3.178 0.877 -8.359 1 98.88 41 TYR B O 1
ATOM 1624 N N . GLY B 1 42 ? -4.238 1.24 -6.414 1 98.81 42 GLY B N 1
ATOM 1625 C CA . GLY B 1 42 ? -3.342 0.387 -5.652 1 98.81 42 GLY B CA 1
ATOM 1626 C C . GLY B 1 42 ? -4.066 -0.692 -4.871 1 98.81 42 GLY B C 1
ATOM 1627 O O . GLY B 1 42 ? -5.055 -0.413 -4.188 1 98.81 42 GLY B O 1
ATOM 1628 N N . ILE B 1 43 ? -3.607 -1.9 -4.918 1 98.5 43 ILE B N 1
ATOM 1629 C CA . ILE B 1 43 ? -4.234 -2.99 -4.18 1 98.5 43 ILE B CA 1
ATOM 1630 C C . ILE B 1 43 ? -3.16 -3.826 -3.486 1 98.5 43 ILE B C 1
ATOM 1632 O O . ILE B 1 43 ? -2.061 -3.998 -4.016 1 98.5 43 ILE B O 1
ATOM 1636 N N . PRO B 1 44 ? -3.473 -4.336 -2.348 1 98.5 44 PRO B N 1
ATOM 1637 C CA . PRO B 1 44 ? -2.545 -5.266 -1.699 1 98.5 44 PRO B CA 1
ATOM 1638 C C . PRO B 1 44 ? -2.562 -6.656 -2.334 1 98.5 44 PRO B C 1
ATOM 1640 O O . PRO B 1 44 ? -3.625 -7.141 -2.732 1 98.5 44 PRO B O 1
ATOM 1643 N N . VAL B 1 45 ? -1.401 -7.27 -2.463 1 98.44 45 VAL B N 1
ATOM 1644 C CA . VAL B 1 45 ? -1.311 -8.594 -3.07 1 98.44 45 VAL B CA 1
ATOM 1645 C C . VAL B 1 45 ? -0.203 -9.398 -2.395 1 98.44 45 VAL B C 1
ATOM 1647 O O . VAL B 1 45 ? 0.821 -8.836 -1.992 1 98.44 45 VAL B O 1
ATOM 1650 N N . ASN B 1 46 ? -0.412 -10.688 -2.242 1 97.94 46 ASN B N 1
ATOM 1651 C CA . ASN B 1 46 ? 0.708 -11.586 -1.977 1 97.94 46 ASN B CA 1
ATOM 1652 C C . ASN B 1 46 ? 1.609 -11.734 -3.199 1 97.94 46 ASN B C 1
ATOM 1654 O O . ASN B 1 46 ? 1.171 -11.508 -4.328 1 97.94 46 ASN B O 1
ATOM 1658 N N . TYR B 1 47 ? 2.777 -12.109 -2.945 1 98.69 47 TYR B N 1
ATOM 1659 C CA . TYR B 1 47 ? 3.752 -12.234 -4.027 1 98.69 47 TYR B CA 1
ATOM 1660 C C . TYR B 1 47 ? 4.902 -13.148 -3.625 1 98.69 47 TYR B C 1
ATOM 1662 O O . TYR B 1 47 ? 5.047 -13.492 -2.449 1 98.69 47 TYR B O 1
ATOM 1670 N N . VAL B 1 48 ? 5.688 -13.516 -4.609 1 98.62 48 VAL B N 1
ATOM 1671 C CA . VAL B 1 48 ? 6.965 -14.18 -4.363 1 98.62 48 VAL B CA 1
ATOM 1672 C C . VAL B 1 48 ? 8.039 -13.586 -5.27 1 98.62 48 VAL B C 1
ATOM 1674 O O . VAL B 1 48 ? 7.777 -13.281 -6.434 1 98.62 48 VAL B O 1
ATOM 1677 N N . TRP B 1 49 ? 9.188 -13.336 -4.68 1 98.75 49 TRP B N 1
ATOM 1678 C CA . TRP B 1 49 ? 10.359 -12.867 -5.418 1 98.75 49 TRP B CA 1
ATOM 1679 C C . TRP B 1 49 ? 11.125 -14.031 -6.031 1 98.75 49 TRP B C 1
ATOM 1681 O O . TRP B 1 49 ? 11.312 -15.062 -5.387 1 98.75 49 TRP B O 1
ATOM 1691 N N . ASP B 1 50 ? 11.594 -13.891 -7.234 1 98.19 50 ASP B N 1
ATOM 1692 C CA . ASP B 1 50 ? 12.289 -14.984 -7.91 1 98.19 50 ASP B CA 1
ATOM 1693 C C . ASP B 1 50 ? 13.766 -15.008 -7.535 1 98.19 50 ASP B C 1
ATOM 1695 O O . ASP B 1 50 ? 14.523 -15.844 -8.031 1 98.19 50 ASP B O 1
ATOM 1699 N N . GLY B 1 51 ? 14.219 -14.023 -6.707 1 97.38 51 GLY B N 1
ATOM 1700 C CA . GLY B 1 51 ? 15.617 -13.93 -6.32 1 97.38 51 GLY B CA 1
ATOM 1701 C C . GLY B 1 51 ? 16.453 -13.117 -7.297 1 97.38 51 GLY B C 1
ATOM 1702 O O . GLY B 1 51 ? 17.656 -12.992 -7.129 1 97.38 51 GLY B O 1
ATOM 1703 N N . ARG B 1 52 ? 15.773 -12.602 -8.266 1 97 52 ARG B N 1
ATOM 1704 C CA . ARG B 1 52 ? 16.438 -11.781 -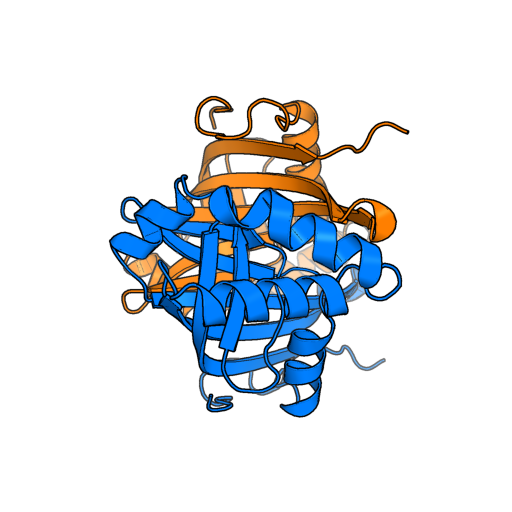9.273 1 97 52 ARG B CA 1
ATOM 1705 C C . ARG B 1 52 ? 15.742 -10.438 -9.438 1 97 52 ARG B C 1
ATOM 1707 O O . ARG B 1 52 ? 15.633 -9.664 -8.484 1 97 52 ARG B O 1
ATOM 1714 N N . GLN B 1 53 ? 15.125 -10.164 -10.578 1 97.81 53 GLN B N 1
ATOM 1715 C CA . GLN B 1 53 ? 14.586 -8.82 -10.789 1 97.81 53 GLN B CA 1
ATOM 1716 C C . GLN B 1 53 ? 13.055 -8.844 -10.836 1 97.81 53 GLN B C 1
ATOM 1718 O O . GLN B 1 53 ? 12.422 -7.828 -11.109 1 97.81 53 GLN B O 1
ATOM 1723 N N . SER B 1 54 ? 12.461 -10.031 -10.555 1 98.81 54 SER B N 1
ATOM 1724 C CA . SER B 1 54 ? 11.023 -10.109 -10.789 1 98.81 54 SER B CA 1
ATOM 1725 C C . SER B 1 54 ? 10.297 -10.672 -9.57 1 98.81 54 SER B C 1
ATOM 1727 O O . SER B 1 54 ? 10.883 -11.398 -8.766 1 98.81 54 SER B O 1
ATOM 1729 N N . ILE B 1 55 ? 9.039 -10.273 -9.469 1 98.94 55 ILE B N 1
ATOM 1730 C CA . ILE B 1 55 ? 8.117 -10.938 -8.555 1 98.94 55 ILE B CA 1
ATOM 1731 C C . ILE B 1 55 ? 6.969 -11.57 -9.344 1 98.94 55 ILE B C 1
ATOM 1733 O O . ILE B 1 55 ? 6.715 -11.195 -10.492 1 98.94 55 ILE B O 1
ATOM 1737 N N . TYR B 1 56 ? 6.336 -12.516 -8.711 1 98.88 56 TYR B N 1
ATOM 1738 C CA . TYR B 1 56 ? 5.133 -13.141 -9.242 1 98.88 56 TYR B CA 1
ATOM 1739 C C . TYR B 1 56 ? 3.953 -12.953 -8.297 1 98.88 56 TYR B C 1
ATOM 1741 O O . TYR B 1 56 ? 4.105 -13.055 -7.078 1 98.88 56 TYR B O 1
ATOM 1749 N N . ILE B 1 57 ? 2.785 -12.727 -8.883 1 98.75 57 ILE B N 1
ATOM 1750 C CA . ILE B 1 57 ? 1.531 -12.531 -8.164 1 98.75 57 ILE B CA 1
ATOM 1751 C C . ILE B 1 57 ? 0.47 -13.484 -8.711 1 98.75 57 ILE B C 1
ATOM 1753 O O . ILE B 1 57 ? 0.265 -13.57 -9.922 1 98.75 57 ILE B O 1
ATOM 1757 N N . HIS B 1 58 ? -0.112 -14.188 -7.832 1 97 58 HIS B N 1
ATOM 1758 C CA . HIS B 1 58 ? -1.228 -15.047 -8.211 1 97 58 HIS B CA 1
ATOM 1759 C C . HIS B 1 58 ? -2.553 -14.297 -8.141 1 97 58 HIS B C 1
ATOM 1761 O O . HIS B 1 58 ? -2.773 -13.508 -7.215 1 97 58 HIS B O 1
ATOM 1767 N N . CYS B 1 59 ? -3.439 -14.523 -9.117 1 96.88 59 CYS B N 1
ATOM 1768 C CA . CYS B 1 59 ? -4.762 -13.906 -9.07 1 96.88 59 CYS B CA 1
ATOM 1769 C C . CYS B 1 59 ? -5.742 -14.664 -9.969 1 96.88 59 CYS B C 1
ATOM 1771 O O . CYS B 1 59 ? -5.367 -15.641 -10.609 1 96.88 59 CYS B O 1
ATOM 1773 N N . ALA B 1 60 ? -6.988 -14.289 -9.867 1 95.38 60 ALA B N 1
ATOM 1774 C CA . ALA B 1 60 ? -8 -14.805 -10.781 1 95.38 60 ALA B CA 1
ATOM 1775 C C . ALA B 1 60 ? -7.77 -14.297 -12.203 1 95.38 60 ALA B C 1
ATOM 1777 O O . ALA B 1 60 ? -7.129 -13.266 -12.398 1 95.38 60 ALA B O 1
ATOM 1778 N N . PRO B 1 61 ? -8.281 -14.938 -13.148 1 95.75 61 PRO B N 1
ATOM 1779 C CA . PRO B 1 61 ? -8.031 -14.578 -14.547 1 95.75 61 PRO B CA 1
ATOM 1780 C C . PRO B 1 61 ? -8.875 -13.383 -15.008 1 95.75 61 PRO B C 1
ATOM 1782 O O . PRO B 1 61 ? -8.922 -13.094 -16.203 1 95.75 61 PRO B O 1
ATOM 1785 N N . GLU B 1 62 ? -9.562 -12.758 -14.102 1 94.94 62 GLU B N 1
ATOM 1786 C CA . GLU B 1 62 ? -10.367 -11.57 -14.398 1 94.94 62 GLU B CA 1
ATOM 1787 C C . GLU B 1 62 ? -10.297 -10.555 -13.258 1 94.94 62 GLU B C 1
ATOM 1789 O O . GLU B 1 62 ? -9.922 -10.906 -12.141 1 94.94 62 GLU B O 1
ATOM 1794 N N . GLY B 1 63 ? -10.727 -9.312 -13.688 1 95.62 63 GLY B N 1
ATOM 1795 C CA . GLY B 1 63 ? -10.766 -8.281 -12.656 1 95.62 63 GLY B CA 1
ATOM 1796 C C . GLY B 1 63 ? -10.156 -6.969 -13.102 1 95.62 63 GLY B C 1
ATOM 1797 O O . GLY B 1 63 ? -9.469 -6.91 -14.125 1 95.62 63 GLY B O 1
ATOM 1798 N N . ARG B 1 64 ? -10.297 -6.027 -12.25 1 96.56 64 ARG B N 1
ATOM 1799 C CA . ARG B 1 64 ? -9.891 -4.66 -12.57 1 96.56 64 ARG B CA 1
ATOM 1800 C C . ARG B 1 64 ? -8.383 -4.559 -12.719 1 96.56 64 ARG B C 1
ATOM 1802 O O . ARG B 1 64 ? -7.883 -3.822 -13.57 1 96.56 64 ARG B O 1
ATOM 1809 N N . LYS B 1 65 ? -7.609 -5.246 -11.797 1 97.69 65 LYS B N 1
ATOM 1810 C CA . LYS B 1 65 ? -6.156 -5.113 -11.898 1 97.69 65 LYS B CA 1
ATOM 1811 C C . LYS B 1 65 ? -5.652 -5.633 -13.242 1 97.69 65 LYS B C 1
ATOM 1813 O O . LYS B 1 65 ? -4.738 -5.051 -13.836 1 97.69 65 LYS B O 1
ATOM 1818 N N . LEU B 1 66 ? -6.242 -6.676 -13.766 1 98.06 66 LEU B N 1
ATOM 1819 C CA . LEU B 1 66 ? -5.816 -7.203 -15.055 1 98.06 66 LEU B CA 1
ATOM 1820 C C . LEU B 1 66 ? -6.191 -6.25 -16.188 1 98.06 66 LEU B C 1
ATOM 1822 O O . LEU B 1 66 ? -5.414 -6.059 -17.125 1 98.06 66 LEU B O 1
ATOM 1826 N N . ARG B 1 67 ? -7.375 -5.656 -16.156 1 98.19 67 ARG B N 1
ATOM 1827 C CA . ARG B 1 67 ? -7.754 -4.656 -17.141 1 98.19 67 ARG B CA 1
ATOM 1828 C C . ARG B 1 67 ? -6.816 -3.457 -17.094 1 98.19 67 ARG B C 1
ATOM 1830 O O . ARG B 1 67 ? -6.414 -2.939 -18.141 1 98.19 67 ARG B O 1
ATOM 1837 N N . ALA B 1 68 ? -6.492 -3.023 -15.922 1 98.62 68 ALA B N 1
ATOM 1838 C CA . ALA B 1 68 ? -5.562 -1.91 -15.758 1 98.62 68 ALA B CA 1
ATOM 1839 C C . ALA B 1 68 ? -4.215 -2.219 -16.406 1 98.62 68 ALA B C 1
ATOM 1841 O O . ALA B 1 68 ? -3.674 -1.399 -17.156 1 98.62 68 ALA B O 1
ATOM 1842 N N . LEU B 1 69 ? -3.709 -3.436 -16.109 1 98.69 69 LEU B N 1
ATOM 1843 C CA . LEU B 1 69 ? -2.387 -3.828 -16.578 1 98.69 69 LEU B CA 1
ATOM 1844 C C . LEU B 1 69 ? -2.381 -3.99 -18.094 1 98.69 69 LEU B C 1
ATOM 1846 O O . LEU B 1 69 ? -1.354 -3.773 -18.75 1 98.69 69 LEU B O 1
ATOM 1850 N N . ALA B 1 70 ? -3.518 -4.352 -18.688 1 98.19 70 ALA B N 1
ATOM 1851 C CA . ALA B 1 70 ? -3.641 -4.461 -20.141 1 98.19 70 ALA B CA 1
ATOM 1852 C C . ALA B 1 70 ? -3.506 -3.094 -20.797 1 98.19 70 ALA B C 1
ATOM 1854 O O . ALA B 1 70 ? -3.012 -2.99 -21.922 1 98.19 70 ALA B O 1
ATOM 1855 N N . GLU B 1 71 ? -3.896 -2.059 -20.109 1 97.88 71 GLU B N 1
ATOM 1856 C CA . GLU B 1 71 ? -3.861 -0.704 -20.656 1 97.88 71 GLU B CA 1
ATOM 1857 C C . GLU B 1 71 ? -2.523 -0.028 -20.359 1 97.88 71 GLU B C 1
ATOM 1859 O O . GLU B 1 71 ? -2.053 0.788 -21.156 1 97.88 71 GLU B O 1
ATOM 1864 N N . ASN B 1 72 ? -1.962 -0.256 -19.281 1 98.62 72 ASN B N 1
ATOM 1865 C CA . ASN B 1 72 ? -0.713 0.337 -18.812 1 98.62 72 ASN B CA 1
ATOM 1866 C C . ASN B 1 72 ? 0.051 -0.615 -17.891 1 98.62 72 ASN B C 1
ATOM 1868 O O . ASN B 1 72 ? -0.343 -0.829 -16.75 1 98.62 72 ASN B O 1
ATOM 1872 N N . ALA B 1 73 ? 1.104 -1.134 -18.344 1 98.81 73 ALA B N 1
ATOM 1873 C CA . ALA B 1 73 ? 1.827 -2.186 -17.625 1 98.81 73 ALA B CA 1
ATOM 1874 C C . ALA B 1 73 ? 2.844 -1.594 -16.656 1 98.81 73 ALA B C 1
ATOM 1876 O O . ALA B 1 73 ? 3.506 -2.326 -15.922 1 98.81 73 ALA B O 1
ATOM 1877 N N . ARG B 1 74 ? 3.076 -0.254 -16.672 1 98.81 74 ARG B N 1
ATOM 1878 C CA . ARG B 1 74 ? 4.035 0.388 -15.781 1 98.81 74 ARG B CA 1
ATOM 1879 C C . ARG B 1 74 ? 3.475 0.499 -14.367 1 98.81 74 ARG B C 1
ATOM 1881 O O . ARG B 1 74 ? 2.453 1.153 -14.148 1 98.81 74 ARG B O 1
ATOM 1888 N N . VAL B 1 75 ? 4.141 -0.092 -13.414 1 98.94 75 VAL B N 1
ATOM 1889 C CA . VAL B 1 75 ? 3.611 -0.196 -12.055 1 98.94 75 VAL B CA 1
ATOM 1890 C C . VAL B 1 75 ? 4.707 0.136 -11.047 1 98.94 75 VAL B C 1
ATOM 1892 O O . VAL B 1 75 ? 5.891 0.192 -11.398 1 98.94 75 VAL B O 1
ATOM 1895 N N . SER B 1 76 ? 4.336 0.453 -9.891 1 98.94 76 SER B N 1
ATOM 1896 C CA . SER B 1 76 ? 5.215 0.434 -8.727 1 98.94 76 SER B CA 1
ATOM 1897 C C . SER B 1 76 ? 4.715 -0.547 -7.672 1 98.94 76 SER B C 1
ATOM 1899 O O . SER B 1 76 ? 3.545 -0.933 -7.684 1 98.94 76 SER B O 1
ATOM 1901 N N . PHE B 1 77 ? 5.547 -1.025 -6.934 1 98.94 77 PHE B N 1
ATOM 1902 C CA . PHE B 1 77 ? 5.289 -1.97 -5.852 1 98.94 77 PHE B CA 1
ATOM 1903 C C . PHE B 1 77 ? 5.922 -1.486 -4.551 1 98.94 77 PHE B C 1
ATOM 1905 O O . PHE B 1 77 ? 7.125 -1.218 -4.5 1 98.94 77 PHE B O 1
ATOM 1912 N N . CYS B 1 78 ? 5.086 -1.357 -3.557 1 98.81 78 CYS B N 1
ATOM 1913 C CA . CYS B 1 78 ? 5.516 -0.777 -2.291 1 98.81 78 CYS B CA 1
ATOM 1914 C C . CYS B 1 78 ? 5.5 -1.82 -1.179 1 98.81 78 CYS B C 1
ATOM 1916 O O . CYS B 1 78 ? 4.512 -2.537 -1.011 1 98.81 78 CYS B O 1
ATOM 1918 N N . LEU B 1 79 ? 6.586 -1.918 -0.47 1 98.75 79 LEU B N 1
ATOM 1919 C CA . LEU B 1 79 ? 6.719 -2.75 0.721 1 98.75 79 LEU B CA 1
ATOM 1920 C C . LEU B 1 79 ? 6.957 -1.893 1.959 1 98.75 79 LEU B C 1
ATOM 1922 O O . LEU B 1 79 ? 7.738 -0.938 1.916 1 98.75 79 LEU B O 1
ATOM 1926 N N . VAL B 1 80 ? 6.215 -2.225 3.027 1 98.44 80 VAL B N 1
ATOM 1927 C CA . VAL B 1 80 ? 6.406 -1.54 4.305 1 98.44 80 VAL B CA 1
ATOM 1928 C C . VAL B 1 80 ? 6.871 -2.539 5.359 1 98.44 80 VAL B C 1
ATOM 1930 O O . VAL B 1 80 ? 6.258 -3.594 5.539 1 98.44 80 VAL B O 1
ATOM 1933 N N . GLY B 1 81 ? 7.988 -2.248 5.938 1 97.25 81 GLY B N 1
ATOM 1934 C CA . GLY B 1 81 ? 8.516 -3.066 7.016 1 97.25 81 GLY B CA 1
ATOM 1935 C C . GLY B 1 81 ? 8.055 -2.617 8.391 1 97.25 81 GLY B C 1
ATOM 1936 O O . GLY B 1 81 ? 6.855 -2.441 8.617 1 97.25 81 GLY B O 1
ATOM 1937 N N . ARG B 1 82 ? 9.039 -2.385 9.281 1 95.88 82 ARG B N 1
ATOM 1938 C CA . ARG B 1 82 ? 8.734 -1.962 10.641 1 95.88 82 ARG B CA 1
ATOM 1939 C C . ARG B 1 82 ? 8.125 -0.564 10.656 1 95.88 82 ARG B C 1
ATOM 1941 O O . ARG B 1 82 ? 8.602 0.334 9.961 1 95.88 82 ARG B O 1
ATOM 1948 N N . VAL B 1 83 ? 7.059 -0.453 11.414 1 96.75 83 VAL B N 1
ATOM 1949 C CA . VAL B 1 83 ? 6.441 0.838 11.703 1 96.75 83 VAL B CA 1
ATOM 1950 C C . VAL B 1 83 ? 6.301 1.02 13.211 1 96.75 83 VAL B C 1
ATOM 1952 O O . VAL B 1 83 ? 5.801 0.131 13.906 1 96.75 83 VAL B O 1
ATOM 1955 N N . ASN B 1 84 ? 6.816 2.119 13.68 1 97 84 ASN B N 1
ATOM 1956 C CA . ASN B 1 84 ? 6.762 2.426 15.109 1 97 84 ASN B CA 1
ATOM 1957 C C . ASN B 1 84 ? 6.438 3.896 15.352 1 97 84 ASN B C 1
ATOM 1959 O O . ASN B 1 84 ? 7.32 4.754 15.281 1 97 84 ASN B O 1
ATOM 1963 N N . LEU B 1 85 ? 5.168 4.141 15.648 1 95.75 85 LEU B N 1
ATOM 1964 C CA . LEU B 1 85 ? 4.738 5.508 15.938 1 95.75 85 LEU B CA 1
ATOM 1965 C C . LEU B 1 85 ? 5.363 6.012 17.234 1 95.75 85 LEU B C 1
ATOM 1967 O O . LEU B 1 85 ? 5.344 5.316 18.25 1 95.75 85 LEU B O 1
ATOM 1971 N N . LEU B 1 86 ? 5.977 7.145 17.188 1 95.56 86 LEU B N 1
ATOM 1972 C CA . LEU B 1 86 ? 6.555 7.828 18.344 1 95.56 86 LEU B CA 1
ATOM 1973 C C . LEU B 1 86 ? 5.84 9.148 18.609 1 95.56 86 LEU B C 1
ATOM 1975 O O . LEU B 1 86 ? 6.352 10.219 18.25 1 95.56 86 LEU B O 1
ATOM 1979 N N . PRO B 1 87 ? 4.738 9.078 19.328 1 93.75 87 PRO B N 1
ATOM 1980 C CA . PRO B 1 87 ? 3.885 10.258 19.516 1 93.75 87 PRO B CA 1
ATOM 1981 C C . PRO B 1 87 ? 4.629 11.43 20.141 1 93.75 87 PRO B C 1
ATOM 1983 O O . PRO B 1 87 ? 4.449 12.578 19.734 1 93.75 87 PRO B O 1
ATOM 1986 N N . GLY B 1 88 ? 5.414 11.156 21.062 1 92.81 88 GLY B N 1
ATOM 1987 C CA . GLY B 1 88 ? 6.113 12.211 21.781 1 92.81 88 GLY B CA 1
ATOM 1988 C C . GLY B 1 88 ? 7.121 12.953 20.922 1 92.81 88 GLY B C 1
ATOM 1989 O O . GLY B 1 88 ? 7.527 14.062 21.25 1 92.81 88 GLY B O 1
ATOM 1990 N N . LYS B 1 89 ? 7.535 12.391 19.875 1 93.06 89 LYS B N 1
ATOM 1991 C CA . LYS B 1 89 ? 8.508 12.992 18.969 1 93.06 89 LYS B CA 1
ATOM 1992 C C . LYS B 1 89 ? 7.848 13.469 17.672 1 93.06 89 LYS B C 1
ATOM 1994 O O . LYS B 1 89 ? 8.523 13.953 16.766 1 93.06 89 LYS B O 1
ATOM 1999 N N . PHE B 1 90 ? 6.547 13.305 17.594 1 92.31 90 PHE B N 1
ATOM 2000 C CA . PHE B 1 90 ? 5.742 13.727 16.453 1 92.31 90 PHE B CA 1
ATOM 2001 C C . PHE B 1 90 ? 6.289 13.133 15.156 1 92.31 90 PHE B C 1
ATOM 2003 O O . PHE B 1 90 ? 6.441 13.844 14.156 1 92.31 90 PHE B O 1
ATOM 2010 N N . THR B 1 91 ? 6.664 11.836 15.305 1 93.12 91 THR B N 1
ATOM 2011 C CA . THR B 1 91 ? 7.191 11.156 14.125 1 93.12 91 THR B CA 1
ATOM 2012 C C . THR B 1 91 ? 6.863 9.664 14.164 1 93.12 91 THR B C 1
ATOM 2014 O O . THR B 1 91 ? 6.223 9.188 15.109 1 93.12 91 THR B O 1
ATOM 2017 N N . THR B 1 92 ? 7.105 9 13.109 1 96.06 92 THR B N 1
ATOM 2018 C CA . THR B 1 92 ? 6.949 7.562 12.969 1 96.06 92 THR B CA 1
ATOM 2019 C C . THR B 1 92 ? 8.227 6.934 12.406 1 96.06 92 THR B C 1
ATOM 2021 O O . THR B 1 92 ? 8.727 7.355 11.367 1 96.06 92 THR B O 1
ATOM 2024 N N . GLU B 1 93 ? 8.797 6.016 13.148 1 97.25 93 GLU B N 1
ATOM 2025 C CA . GLU B 1 93 ? 9.828 5.172 12.555 1 97.25 93 GLU B CA 1
ATOM 2026 C C . GLU B 1 93 ? 9.227 4.207 11.539 1 97.25 93 GLU B C 1
ATOM 2028 O O . GLU B 1 93 ? 8.133 3.686 11.742 1 97.25 93 GLU B O 1
ATOM 2033 N N . TYR B 1 94 ? 9.938 3.988 10.531 1 97.31 94 TYR B N 1
ATOM 2034 C CA . TYR B 1 94 ? 9.422 3.062 9.523 1 97.31 94 TYR B CA 1
ATOM 2035 C C . TYR B 1 94 ? 10.539 2.568 8.609 1 97.31 94 TYR B C 1
ATOM 2037 O O . TYR B 1 94 ? 11.633 3.141 8.594 1 97.31 94 TYR B O 1
ATOM 2045 N N . GLU B 1 95 ? 10.281 1.509 7.922 1 97.5 95 GLU B N 1
ATOM 2046 C CA . GLU B 1 95 ? 11.023 0.992 6.773 1 97.5 95 GLU B CA 1
ATOM 2047 C C . GLU B 1 95 ? 10.109 0.792 5.57 1 97.5 95 GLU B C 1
ATOM 2049 O O . GLU B 1 95 ? 8.977 0.328 5.719 1 97.5 95 GLU B O 1
ATOM 2054 N N . SER B 1 96 ? 10.602 1.21 4.449 1 97.81 96 SER B N 1
ATOM 2055 C CA . SER B 1 96 ? 9.852 0.93 3.229 1 97.81 96 SER B CA 1
ATOM 2056 C C . SER B 1 96 ? 10.789 0.75 2.037 1 97.81 96 SER B C 1
ATOM 2058 O O . SER B 1 96 ? 11.922 1.225 2.055 1 97.81 96 SER B O 1
ATOM 2060 N N . ALA B 1 97 ? 10.375 0.048 1.08 1 98.38 97 ALA B N 1
ATOM 2061 C CA . ALA B 1 97 ? 11.047 -0.132 -0.205 1 98.38 97 ALA B CA 1
ATOM 2062 C C . ALA B 1 97 ? 10.07 0.061 -1.364 1 98.38 97 ALA B C 1
ATOM 2064 O O . ALA B 1 97 ? 8.922 -0.391 -1.302 1 98.38 97 ALA B O 1
ATOM 2065 N N . LEU B 1 98 ? 10.5 0.76 -2.318 1 98.38 98 LEU B N 1
ATOM 2066 C CA . LEU B 1 98 ? 9.688 1.048 -3.496 1 98.38 98 LEU B CA 1
ATOM 2067 C C . LEU B 1 98 ? 10.352 0.506 -4.758 1 98.38 98 LEU B C 1
ATOM 2069 O O . LEU B 1 98 ? 11.531 0.769 -5.008 1 98.38 98 LEU B O 1
ATOM 2073 N N . PHE B 1 99 ? 9.609 -0.241 -5.512 1 98.69 99 PHE B N 1
ATOM 2074 C CA . PHE B 1 99 ? 10.07 -0.852 -6.75 1 98.69 99 PHE B CA 1
ATOM 2075 C C . PHE B 1 99 ? 9.258 -0.343 -7.941 1 98.69 99 PHE B C 1
ATOM 2077 O O . PHE B 1 99 ? 8.047 -0.179 -7.844 1 98.69 99 PHE B O 1
ATOM 2084 N N . PHE B 1 100 ? 9.961 -0.115 -9.016 1 98.69 100 PHE B N 1
ATOM 2085 C CA . PHE B 1 100 ? 9.305 0.271 -10.266 1 98.69 100 PHE B CA 1
ATOM 2086 C C . PHE B 1 100 ? 9.578 -0.757 -11.359 1 98.69 100 PHE B C 1
ATOM 2088 O O . PHE B 1 100 ? 10.688 -1.284 -11.461 1 98.69 100 PHE B O 1
ATOM 2095 N N . GLY B 1 101 ? 8.547 -0.994 -12.141 1 98.69 101 GLY B N 1
ATOM 2096 C CA . GLY B 1 101 ? 8.734 -1.965 -13.211 1 98.69 101 GLY B CA 1
ATOM 2097 C C . GLY B 1 101 ? 7.527 -2.098 -14.117 1 98.69 101 GLY B C 1
ATOM 2098 O O . GLY B 1 101 ? 6.68 -1.203 -14.172 1 98.69 101 GLY B O 1
ATOM 2099 N N . GLU B 1 102 ? 7.535 -3.234 -14.883 1 98.81 102 GLU B N 1
ATOM 2100 C CA . GLU B 1 102 ? 6.469 -3.535 -15.836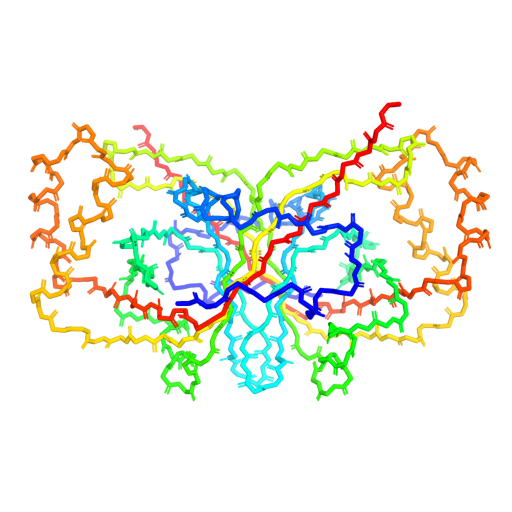 1 98.81 102 GLU B CA 1
ATOM 2101 C C . GLU B 1 102 ? 5.852 -4.902 -15.562 1 98.81 102 GLU B C 1
ATOM 2103 O O . GLU B 1 102 ? 6.57 -5.871 -15.297 1 98.81 102 GLU B O 1
ATOM 2108 N N . ALA B 1 103 ? 4.582 -4.906 -15.641 1 98.88 103 ALA B N 1
ATOM 2109 C CA . ALA B 1 103 ? 3.84 -6.137 -15.383 1 98.88 103 ALA B CA 1
ATOM 2110 C C . ALA B 1 103 ? 3.574 -6.898 -16.688 1 98.88 103 ALA B C 1
ATOM 2112 O O . ALA B 1 103 ? 3.322 -6.289 -17.719 1 98.88 103 ALA B O 1
ATOM 2113 N N . HIS B 1 104 ? 3.615 -8.188 -16.594 1 98.75 104 HIS B N 1
ATOM 2114 C CA . HIS B 1 104 ? 3.338 -9.109 -17.703 1 98.75 104 HIS B CA 1
ATOM 2115 C C . HIS B 1 104 ? 2.326 -10.172 -17.281 1 98.75 104 HIS B C 1
ATOM 2117 O O . HIS B 1 104 ? 2.434 -10.742 -16.188 1 98.75 104 HIS B O 1
ATOM 2123 N N . THR B 1 105 ? 1.354 -10.375 -18.125 1 98.12 105 THR B N 1
ATOM 2124 C CA . THR B 1 105 ? 0.362 -11.422 -17.891 1 98.12 105 THR B CA 1
ATOM 2125 C C . THR B 1 105 ? 0.407 -12.461 -19.016 1 98.12 105 THR B C 1
ATOM 2127 O O . THR B 1 105 ? 1.288 -12.422 -19.875 1 98.12 105 THR B O 1
ATOM 2130 N N . ARG B 1 106 ? -0.455 -13.469 -18.953 1 96.44 106 ARG B N 1
ATOM 2131 C CA . ARG B 1 106 ? -0.544 -14.516 -19.953 1 96.44 106 ARG B CA 1
ATOM 2132 C C . ARG B 1 106 ? 0.809 -15.188 -20.172 1 96.44 106 ARG B C 1
ATOM 2134 O O . ARG B 1 106 ? 1.273 -15.312 -21.297 1 96.44 106 ARG B O 1
ATOM 2141 N N . LEU B 1 107 ? 1.435 -15.523 -19.094 1 97.88 107 LEU B N 1
ATOM 2142 C CA . LEU B 1 107 ? 2.695 -16.25 -19.141 1 97.88 107 LEU B CA 1
ATOM 2143 C C . LEU B 1 107 ? 2.5 -17.641 -19.75 1 97.88 107 LEU B C 1
ATOM 2145 O O . LEU B 1 107 ? 1.393 -18.188 -19.719 1 97.88 107 LEU B O 1
ATOM 2149 N N . ASP B 1 108 ? 3.549 -18.172 -20.312 1 97.12 108 ASP B N 1
ATOM 2150 C CA . ASP B 1 108 ? 3.42 -19.547 -20.797 1 97.12 108 ASP B CA 1
ATOM 2151 C C . ASP B 1 108 ? 3.227 -20.516 -19.656 1 97.12 108 ASP B C 1
ATOM 2153 O O . ASP B 1 108 ? 3.516 -20.203 -18.5 1 97.12 108 ASP B O 1
ATOM 2157 N N . ASP B 1 109 ? 2.771 -21.734 -19.938 1 96.88 109 ASP B N 1
ATOM 2158 C CA . ASP B 1 109 ? 2.363 -22.719 -18.938 1 96.88 109 ASP B CA 1
ATOM 2159 C C . ASP B 1 109 ? 3.535 -23.094 -18.047 1 96.88 109 ASP B C 1
ATOM 2161 O O . ASP B 1 109 ? 3.363 -23.281 -16.828 1 96.88 109 ASP B O 1
ATOM 2165 N N . GLU B 1 110 ? 4.652 -23.25 -18.625 1 97.44 110 GLU B N 1
ATOM 2166 C CA . GLU B 1 110 ? 5.816 -23.656 -17.844 1 97.44 110 GLU B CA 1
ATOM 2167 C C . GLU B 1 110 ? 6.184 -22.609 -16.797 1 97.44 110 GLU B C 1
ATOM 2169 O O . GLU B 1 110 ? 6.41 -22.938 -15.633 1 97.44 110 GLU B O 1
ATOM 2174 N N . GLU B 1 111 ? 6.27 -21.375 -17.219 1 98 111 GLU B N 1
ATOM 2175 C CA . GLU B 1 111 ? 6.582 -20.297 -16.297 1 98 111 GLU B CA 1
ATOM 2176 C C . GLU B 1 111 ? 5.492 -20.141 -15.242 1 98 111 GLU B C 1
ATOM 2178 O O . GLU B 1 111 ? 5.785 -19.906 -14.07 1 98 111 GLU B O 1
ATOM 2183 N N . LYS B 1 112 ? 4.285 -20.25 -15.68 1 97.38 112 LYS B N 1
ATOM 2184 C CA . LYS B 1 112 ? 3.154 -20.141 -14.758 1 97.38 112 LYS B CA 1
ATOM 2185 C C . LYS B 1 112 ? 3.252 -21.188 -13.656 1 97.38 112 LYS B C 1
ATOM 2187 O O . LYS B 1 112 ? 3.107 -20.875 -12.477 1 97.38 112 LYS B O 1
ATOM 2192 N N . MET B 1 113 ? 3.52 -22.406 -14.016 1 96.56 113 MET B N 1
ATOM 2193 C CA . MET B 1 113 ? 3.621 -23.484 -13.039 1 96.56 113 MET B CA 1
ATOM 2194 C C . MET B 1 113 ? 4.809 -23.266 -12.109 1 96.56 113 MET B C 1
ATOM 2196 O O . MET B 1 113 ? 4.699 -23.469 -10.898 1 96.56 113 MET B O 1
ATOM 2200 N N . ALA B 1 114 ? 5.934 -22.859 -12.664 1 97.25 114 ALA B N 1
ATOM 2201 C CA . ALA B 1 114 ? 7.109 -22.562 -11.844 1 97.25 114 ALA B CA 1
ATOM 2202 C C . ALA B 1 114 ? 6.805 -21.484 -10.82 1 97.25 114 ALA B C 1
ATOM 2204 O O . ALA B 1 114 ? 7.215 -21.578 -9.656 1 97.25 114 ALA B O 1
ATOM 2205 N N . ALA B 1 115 ? 6.102 -20.453 -11.273 1 97.56 115 ALA B N 1
ATOM 2206 C CA . ALA B 1 115 ? 5.723 -19.359 -10.383 1 97.56 115 ALA B CA 1
ATOM 2207 C C . ALA B 1 115 ? 4.812 -19.844 -9.266 1 97.56 115 ALA B C 1
ATOM 2209 O O . ALA B 1 115 ? 4.973 -19.453 -8.109 1 97.56 115 ALA B O 1
ATOM 2210 N N . LEU B 1 116 ? 3.857 -20.703 -9.57 1 96.19 116 LEU B N 1
ATOM 2211 C CA . LEU B 1 116 ? 2.967 -21.266 -8.562 1 96.19 116 LEU B CA 1
ATOM 2212 C C . LEU B 1 116 ? 3.756 -22.031 -7.504 1 96.19 116 LEU B C 1
ATOM 2214 O O . LEU B 1 116 ? 3.477 -21.922 -6.309 1 96.19 116 LEU B O 1
ATOM 2218 N N . HIS B 1 117 ? 4.688 -22.719 -7.98 1 95.75 117 HIS B N 1
ATOM 2219 C CA . HIS B 1 117 ? 5.508 -23.484 -7.043 1 95.75 117 HIS B CA 1
ATOM 2220 C C . HIS B 1 117 ? 6.34 -22.547 -6.16 1 95.75 117 HIS B C 1
ATOM 2222 O O . HIS B 1 117 ? 6.527 -22.828 -4.973 1 95.75 117 HIS B O 1
ATOM 2228 N N . LEU B 1 118 ? 6.859 -21.484 -6.707 1 96.81 118 LEU B N 1
ATOM 2229 C CA . LEU B 1 118 ? 7.586 -20.5 -5.91 1 96.81 118 LEU B CA 1
ATOM 2230 C C . LEU B 1 118 ? 6.684 -19.891 -4.844 1 96.81 118 LEU B C 1
ATOM 2232 O O . LEU B 1 118 ? 7.113 -19.688 -3.707 1 96.81 118 LEU B O 1
ATOM 2236 N N . LEU B 1 119 ? 5.465 -19.609 -5.254 1 96.56 119 LEU B N 1
ATOM 2237 C CA . LEU B 1 119 ? 4.488 -19.047 -4.32 1 96.56 119 LEU B CA 1
ATOM 2238 C C . LEU B 1 119 ? 4.203 -20.016 -3.184 1 96.56 119 LEU B C 1
ATOM 2240 O O . LEU B 1 119 ? 4.18 -19.625 -2.016 1 96.56 119 LEU B O 1
ATOM 2244 N N . ILE B 1 120 ? 4.031 -21.266 -3.496 1 94.88 120 ILE B N 1
ATOM 2245 C CA . ILE B 1 120 ? 3.77 -22.297 -2.5 1 94.88 120 ILE B CA 1
ATOM 2246 C C . ILE B 1 120 ? 4.977 -22.438 -1.575 1 94.88 120 ILE B C 1
ATOM 2248 O O . ILE B 1 120 ? 4.824 -22.516 -0.354 1 94.88 120 ILE B O 1
ATOM 2252 N N . ASP B 1 121 ? 6.152 -22.406 -2.158 1 94.94 121 ASP B N 1
ATOM 2253 C CA . ASP B 1 121 ? 7.375 -22.531 -1.376 1 94.94 121 ASP B CA 1
ATOM 2254 C C . ASP B 1 121 ? 7.508 -21.391 -0.368 1 94.94 121 ASP B C 1
ATOM 2256 O O . ASP B 1 121 ? 8.008 -21.594 0.74 1 94.94 121 ASP B O 1
ATOM 2260 N N . LYS B 1 122 ? 7.09 -20.234 -0.736 1 95.62 122 LYS B N 1
ATOM 2261 C CA . LYS B 1 122 ? 7.207 -19.078 0.151 1 95.62 122 LYS B CA 1
ATOM 2262 C C . LYS B 1 122 ? 6.09 -19.078 1.189 1 95.62 122 LYS B C 1
ATOM 2264 O O . LYS B 1 122 ? 6.34 -18.875 2.381 1 95.62 122 LYS B O 1
ATOM 2269 N N . LEU B 1 123 ? 4.84 -19.312 0.752 1 94.06 123 LEU B N 1
ATOM 2270 C CA . LEU B 1 123 ? 3.674 -19 1.569 1 94.06 123 LEU B CA 1
ATOM 2271 C C . LEU B 1 123 ? 3.141 -20.25 2.256 1 94.06 123 LEU B C 1
ATOM 2273 O O . LEU B 1 123 ? 2.352 -20.156 3.197 1 94.06 123 LEU B O 1
ATOM 2277 N N . SER B 1 124 ? 3.572 -21.406 1.787 1 94.19 124 SER B N 1
ATOM 2278 C CA . SER B 1 124 ? 3.131 -22.688 2.34 1 94.19 124 SER B CA 1
ATOM 2279 C C . SER B 1 124 ? 4.258 -23.703 2.34 1 94.19 124 SER B C 1
ATOM 2281 O O . SER B 1 124 ? 4.07 -24.844 1.914 1 94.19 124 SER B O 1
ATOM 2283 N N . ALA B 1 125 ? 5.363 -23.359 2.832 1 90.81 125 ALA B N 1
ATOM 2284 C CA . ALA B 1 125 ? 6.609 -24.125 2.721 1 90.81 125 ALA B CA 1
ATOM 2285 C C . ALA B 1 125 ? 6.461 -25.516 3.326 1 90.81 125 ALA B C 1
ATOM 2287 O O . ALA B 1 125 ? 7.07 -26.469 2.846 1 90.81 125 ALA B O 1
ATOM 2288 N N . ASP B 1 126 ? 5.688 -25.688 4.289 1 92.81 126 ASP B N 1
ATOM 2289 C CA . ASP B 1 126 ? 5.547 -26.969 4.984 1 92.81 126 ASP B CA 1
ATOM 2290 C C . ASP B 1 126 ? 4.543 -27.875 4.277 1 92.81 126 ASP B C 1
ATOM 2292 O O . ASP B 1 126 ? 4.352 -29.016 4.672 1 92.81 126 ASP B O 1
ATOM 2296 N N . PHE B 1 127 ? 3.947 -27.422 3.277 1 92 127 PHE B N 1
ATOM 2297 C CA . PHE B 1 127 ? 2.879 -28.156 2.615 1 92 127 PHE B CA 1
ATOM 2298 C C . PHE B 1 127 ? 3.18 -28.328 1.133 1 92 127 PHE B C 1
ATOM 2300 O O . PHE B 1 127 ? 2.27 -28.297 0.302 1 92 127 PHE B O 1
ATOM 2307 N N . ARG B 1 128 ? 4.328 -28.516 0.749 1 88.06 128 ARG B N 1
ATOM 2308 C CA . ARG B 1 128 ? 4.785 -28.516 -0.638 1 88.06 128 ARG B CA 1
ATOM 2309 C C . ARG B 1 128 ? 4.082 -29.609 -1.441 1 88.06 128 ARG B C 1
ATOM 2311 O O . ARG B 1 128 ? 3.666 -29.375 -2.578 1 88.06 128 ARG B O 1
ATOM 2318 N N . ASP B 1 129 ? 3.998 -30.812 -0.864 1 89.38 129 ASP B N 1
ATOM 2319 C CA . ASP B 1 129 ? 3.367 -31.906 -1.598 1 89.38 129 ASP B CA 1
ATOM 2320 C C . ASP B 1 129 ? 1.895 -31.609 -1.869 1 89.38 129 ASP B C 1
ATOM 2322 O O . ASP B 1 129 ? 1.424 -31.75 -2.998 1 89.38 129 ASP B O 1
ATOM 2326 N N . THR B 1 130 ? 1.255 -31.203 -0.857 1 90.81 130 THR B N 1
ATOM 2327 C CA . THR B 1 130 ? -0.14 -30.812 -1.021 1 90.81 130 THR B CA 1
ATOM 2328 C C . THR B 1 130 ? -0.254 -29.578 -1.919 1 90.81 130 THR B C 1
ATOM 2330 O O . THR B 1 130 ? -1.21 -29.453 -2.688 1 90.81 130 THR B O 1
ATOM 2333 N N . GLY B 1 131 ? 0.706 -28.75 -1.851 1 90.69 131 GLY B N 1
ATOM 2334 C CA . GLY B 1 131 ? 0.75 -27.547 -2.674 1 90.69 131 GLY B CA 1
ATOM 2335 C C . GLY B 1 131 ? 0.854 -27.844 -4.156 1 90.69 131 GLY B C 1
ATOM 2336 O O . GLY B 1 131 ? 0.222 -27.188 -4.977 1 90.69 131 GLY B O 1
ATOM 2337 N N . ASP B 1 132 ? 1.636 -28.828 -4.422 1 90.69 132 ASP B N 1
ATOM 2338 C CA . ASP B 1 132 ? 1.763 -29.234 -5.82 1 90.69 132 ASP B CA 1
ATOM 2339 C C . ASP B 1 132 ? 0.419 -29.688 -6.383 1 90.69 132 ASP B C 1
ATOM 2341 O O . ASP B 1 132 ? 0.054 -29.328 -7.504 1 90.69 132 ASP B O 1
ATOM 2345 N N . LYS B 1 133 ? -0.257 -30.516 -5.652 1 91.81 133 LYS B N 1
ATOM 2346 C CA . LYS B 1 133 ? -1.584 -30.969 -6.062 1 91.81 133 LYS B CA 1
ATOM 2347 C C . LYS B 1 133 ? -2.543 -29.797 -6.215 1 91.81 133 LYS B C 1
ATOM 2349 O O . LYS B 1 133 ? -3.316 -29.734 -7.172 1 91.81 133 LYS B O 1
ATOM 2354 N N . TYR B 1 134 ? -2.391 -28.891 -5.309 1 88.94 134 TYR B N 1
ATOM 2355 C CA . TYR B 1 134 ? -3.229 -27.688 -5.332 1 88.94 134 TYR B CA 1
ATOM 2356 C C . TYR B 1 134 ? -2.953 -26.859 -6.574 1 88.94 134 TYR B C 1
ATOM 2358 O O . TYR B 1 134 ? -3.883 -26.406 -7.242 1 88.94 134 TYR B O 1
ATOM 2366 N N . ALA B 1 135 ? -1.74 -26.719 -6.832 1 90.25 135 ALA B N 1
ATOM 2367 C CA . ALA B 1 135 ? -1.33 -25.922 -7.996 1 90.25 135 ALA B CA 1
ATOM 2368 C C . ALA B 1 135 ? -1.857 -26.547 -9.289 1 90.25 135 ALA B C 1
ATOM 2370 O O . ALA B 1 135 ? -2.385 -25.844 -10.148 1 90.25 135 ALA B O 1
ATOM 2371 N N . ARG B 1 136 ? -1.756 -27.812 -9.445 1 91.5 136 ARG B N 1
ATOM 2372 C CA . ARG B 1 136 ? -2.205 -28.5 -10.648 1 91.5 136 ARG B CA 1
ATOM 2373 C C . ARG B 1 136 ? -3.721 -28.406 -10.797 1 91.5 136 ARG B C 1
ATOM 2375 O O . ARG B 1 136 ? -4.23 -28.219 -11.906 1 91.5 136 ARG B O 1
ATOM 2382 N N . LYS B 1 137 ? -4.367 -28.5 -9.711 1 90.38 137 LYS B N 1
ATOM 2383 C CA . LYS B 1 137 ? -5.824 -28.438 -9.727 1 90.38 137 LYS B CA 1
ATOM 2384 C C . LYS B 1 137 ? -6.32 -27.047 -10.086 1 90.38 137 LYS B C 1
ATOM 2386 O O . LYS B 1 137 ? -7.316 -26.891 -10.797 1 90.38 137 LYS B O 1
ATOM 2391 N N . SER B 1 138 ? -5.625 -26.062 -9.609 1 88.88 138 SER B N 1
ATOM 2392 C CA . SER B 1 138 ? -6.09 -24.688 -9.766 1 88.88 138 SER B CA 1
ATOM 2393 C C . SER B 1 138 ? -5.484 -24.031 -11 1 88.88 138 SER B C 1
ATOM 2395 O O . SER B 1 138 ? -5.859 -22.922 -11.367 1 88.88 138 SER B O 1
ATOM 2397 N N . PHE B 1 139 ? -4.664 -24.703 -11.664 1 90.56 139 PHE B N 1
ATOM 2398 C CA . PHE B 1 139 ? -3.801 -24.156 -12.703 1 90.56 139 PHE B CA 1
ATOM 2399 C C . PHE B 1 139 ? -4.617 -23.406 -13.75 1 90.56 139 PHE B C 1
ATOM 2401 O O . PHE B 1 139 ? -4.273 -22.281 -14.125 1 90.56 139 PHE B O 1
ATOM 2408 N N . HIS B 1 140 ? -5.699 -23.953 -14.148 1 89.12 140 HIS B N 1
ATOM 2409 C CA . HIS B 1 140 ? -6.461 -23.375 -15.258 1 89.12 140 HIS B CA 1
ATOM 2410 C C . HIS B 1 140 ? -7.383 -22.266 -14.773 1 89.12 140 HIS B C 1
ATOM 2412 O O . HIS B 1 140 ? -7.941 -21.531 -15.586 1 89.12 140 HIS B O 1
ATOM 2418 N N . ARG B 1 141 ? -7.477 -22.047 -13.469 1 92.31 141 ARG B N 1
ATOM 2419 C CA . ARG B 1 141 ? -8.406 -21.062 -12.93 1 92.31 141 ARG B CA 1
ATOM 2420 C C . ARG B 1 141 ? -7.668 -19.859 -12.352 1 92.31 141 ARG B C 1
ATOM 2422 O O . ARG B 1 141 ? -8.281 -18.984 -11.742 1 92.31 141 ARG B O 1
ATOM 2429 N N . VAL B 1 142 ? -6.422 -19.891 -12.586 1 94.31 142 VAL B N 1
ATOM 2430 C CA . VAL B 1 142 ? -5.676 -18.797 -11.992 1 94.31 142 VAL B CA 1
ATOM 2431 C C . VAL B 1 142 ? -4.887 -18.062 -13.07 1 94.31 142 VAL B C 1
ATOM 2433 O O . VAL B 1 142 ? -4.684 -18.578 -14.164 1 94.31 142 VAL B O 1
ATOM 2436 N N . GLU B 1 143 ? -4.551 -16.891 -12.828 1 97.5 143 GLU B N 1
ATOM 2437 C CA . GLU B 1 143 ? -3.6 -16.078 -13.578 1 97.5 143 GLU B CA 1
ATOM 2438 C C . GLU B 1 143 ? -2.387 -15.711 -12.734 1 97.5 143 GLU B C 1
ATOM 2440 O O . GLU B 1 143 ? -2.486 -15.609 -11.508 1 97.5 143 GLU B O 1
ATOM 2445 N N . ILE B 1 144 ? -1.244 -15.633 -13.391 1 98.44 144 ILE B N 1
ATOM 2446 C CA . ILE B 1 144 ? -0.014 -15.172 -12.758 1 98.44 144 ILE B CA 1
ATOM 2447 C C . ILE B 1 144 ? 0.466 -13.883 -13.43 1 98.44 144 ILE B C 1
ATOM 2449 O O . ILE B 1 144 ? 0.551 -13.812 -14.656 1 98.44 144 ILE B O 1
ATOM 2453 N N . ILE B 1 145 ? 0.728 -12.883 -12.641 1 98.88 145 ILE B N 1
ATOM 2454 C CA . ILE B 1 145 ? 1.344 -11.641 -13.094 1 98.88 145 ILE B CA 1
ATOM 2455 C C . ILE B 1 145 ? 2.826 -11.641 -12.734 1 98.88 145 ILE B C 1
ATOM 2457 O O . ILE B 1 145 ? 3.191 -11.867 -11.578 1 98.88 145 ILE B O 1
ATOM 2461 N N . ARG B 1 146 ? 3.662 -11.484 -13.688 1 98.94 146 ARG B N 1
ATOM 2462 C CA . ARG B 1 146 ? 5.07 -11.203 -13.422 1 98.94 146 ARG B CA 1
ATOM 2463 C C . ARG B 1 146 ? 5.352 -9.711 -13.484 1 98.94 146 ARG B C 1
ATOM 2465 O O . ARG B 1 146 ? 4.91 -9.031 -14.414 1 98.94 146 ARG B O 1
ATOM 2472 N N . VAL B 1 147 ? 5.98 -9.18 -12.547 1 98.94 147 VAL B N 1
ATOM 2473 C CA . VAL B 1 147 ? 6.457 -7.797 -12.602 1 98.94 147 VAL B CA 1
ATOM 2474 C C . VAL B 1 147 ? 7.98 -7.777 -12.664 1 98.94 147 VAL B C 1
ATOM 2476 O O . VAL B 1 147 ? 8.656 -8.266 -11.758 1 98.94 147 VAL B O 1
ATOM 2479 N N . ASP B 1 148 ? 8.492 -7.254 -13.711 1 98.94 148 ASP B N 1
ATOM 2480 C CA . ASP B 1 148 ? 9.93 -7.043 -13.844 1 98.94 148 ASP B CA 1
ATOM 2481 C C . ASP B 1 148 ? 10.336 -5.664 -13.336 1 98.94 148 ASP B C 1
ATOM 2483 O O . ASP B 1 148 ? 9.938 -4.645 -13.898 1 98.94 148 ASP B O 1
ATOM 2487 N N . PHE B 1 149 ? 11.156 -5.684 -12.305 1 98.75 149 PHE B N 1
ATOM 2488 C CA . PHE B 1 149 ? 11.578 -4.41 -11.727 1 98.75 149 PHE B CA 1
ATOM 2489 C C . PHE B 1 149 ? 12.797 -3.865 -12.461 1 98.75 149 PHE B C 1
ATOM 2491 O O . PHE B 1 149 ? 13.703 -4.621 -12.812 1 98.75 149 PHE B O 1
ATOM 2498 N N . THR B 1 150 ? 12.82 -2.566 -12.664 1 98.25 150 THR B N 1
ATOM 2499 C CA . THR B 1 150 ? 13.969 -1.914 -13.289 1 98.25 150 THR B CA 1
ATOM 2500 C C . THR B 1 150 ? 14.781 -1.144 -12.258 1 98.25 150 THR B C 1
ATOM 2502 O O . THR B 1 150 ? 16.016 -1.06 -12.359 1 98.25 150 THR B O 1
ATOM 2505 N N . GLU B 1 151 ? 14.188 -0.573 -11.289 1 97.81 151 GLU B N 1
ATOM 2506 C CA . GLU B 1 151 ? 14.859 0.185 -10.242 1 97.81 151 GLU B CA 1
ATOM 2507 C C . GLU B 1 151 ? 14.102 0.082 -8.922 1 97.81 151 GLU B C 1
ATOM 2509 O O . GLU B 1 151 ? 12.914 -0.239 -8.898 1 97.81 151 GLU B O 1
ATOM 2514 N N . PHE B 1 152 ? 14.797 0.297 -7.883 1 98.19 152 PHE B N 1
ATOM 2515 C CA . PHE B 1 152 ? 14.172 0.339 -6.562 1 98.19 152 PHE B CA 1
ATOM 2516 C C . PHE B 1 152 ? 14.984 1.208 -5.609 1 98.19 152 PHE B C 1
ATOM 2518 O O . PHE B 1 152 ? 16.109 1.581 -5.914 1 98.19 152 PHE B O 1
ATOM 2525 N N . SER B 1 153 ? 14.32 1.614 -4.562 1 97.62 153 SER B N 1
ATOM 2526 C CA . SER B 1 153 ? 14.914 2.385 -3.479 1 97.62 153 SER B CA 1
ATOM 2527 C C . SER B 1 153 ? 14.375 1.944 -2.123 1 97.62 153 SER B C 1
ATOM 2529 O O . SER B 1 153 ? 13.352 1.266 -2.051 1 97.62 153 SER B O 1
ATOM 2531 N N . GLY B 1 154 ? 15.117 2.162 -1.084 1 96.56 154 GLY B N 1
ATOM 2532 C CA . GLY B 1 154 ? 14.719 1.909 0.291 1 96.56 154 GLY B CA 1
ATOM 2533 C C . GLY B 1 154 ? 14.828 3.135 1.179 1 96.56 154 GLY B C 1
ATOM 2534 O O . GLY B 1 154 ? 15.781 3.91 1.063 1 96.56 154 GLY B O 1
ATOM 2535 N N . LYS B 1 155 ? 13.852 3.354 1.994 1 96.38 155 LYS B N 1
ATOM 2536 C CA . LYS B 1 155 ? 13.82 4.457 2.949 1 96.38 155 LYS B CA 1
ATOM 2537 C C . LYS B 1 155 ? 13.625 3.947 4.375 1 96.38 155 LYS B C 1
ATOM 2539 O O . LYS B 1 155 ? 12.875 2.99 4.598 1 96.38 155 LYS B O 1
ATOM 2544 N N . ARG B 1 156 ? 14.289 4.602 5.246 1 95.88 156 ARG B N 1
ATOM 2545 C CA . ARG B 1 156 ? 14.133 4.262 6.66 1 95.88 156 ARG B CA 1
ATOM 2546 C C . ARG B 1 156 ? 14.289 5.5 7.539 1 95.88 156 ARG B C 1
ATOM 2548 O O . ARG B 1 156 ? 15.148 6.348 7.281 1 95.88 156 ARG B O 1
ATOM 2555 N N . LYS B 1 157 ? 13.391 5.59 8.484 1 94.12 157 LYS B N 1
ATOM 2556 C CA . LYS B 1 157 ? 13.531 6.586 9.539 1 94.12 157 LYS B CA 1
ATOM 2557 C C . LYS B 1 157 ? 13.766 5.922 10.898 1 94.12 157 LYS B C 1
ATOM 2559 O O . LYS B 1 157 ? 12.93 5.152 11.367 1 94.12 157 LYS B O 1
ATOM 2564 N N . LYS B 1 158 ? 14.906 6.191 11.453 1 90.75 158 LYS B N 1
ATOM 2565 C CA . LYS B 1 158 ? 15.25 5.754 12.805 1 90.75 158 LYS B CA 1
ATOM 2566 C C . LYS B 1 158 ? 15.484 6.949 13.719 1 90.75 158 LYS B C 1
ATOM 2568 O O . LYS B 1 158 ? 16.141 7.914 13.336 1 90.75 158 LYS B O 1
ATOM 2573 N N . VAL B 1 159 ? 14.688 6.91 14.828 1 85.38 159 VAL B N 1
ATOM 2574 C CA . VAL B 1 159 ? 14.867 7.988 15.797 1 85.38 159 VAL B CA 1
ATOM 2575 C C . VAL B 1 159 ? 15.883 7.566 16.859 1 85.38 159 VAL B C 1
ATOM 2577 O O . VAL B 1 159 ? 15.758 6.492 17.453 1 85.38 159 VAL B O 1
ATOM 2580 N N . THR B 1 160 ? 17.094 8 16.719 1 73.62 160 THR B N 1
A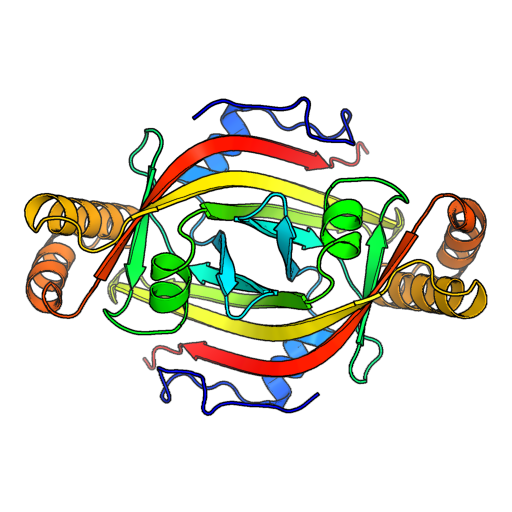TOM 2581 C CA . THR B 1 160 ? 18.141 7.727 17.703 1 73.62 160 THR B CA 1
ATOM 2582 C C . THR B 1 160 ? 17.719 8.234 19.078 1 73.62 160 THR B C 1
ATOM 2584 O O . THR B 1 160 ? 17.219 9.359 19.203 1 73.62 160 THR B O 1
ATOM 2587 N N . LEU B 1 161 ? 17.766 7.352 20.062 1 58.5 161 LEU B N 1
ATOM 2588 C CA . LEU B 1 161 ? 17.531 7.691 21.469 1 58.5 161 LEU B CA 1
ATOM 2589 C C . LEU B 1 161 ? 18.453 8.82 21.906 1 58.5 161 LEU B C 1
ATOM 2591 O O . LEU B 1 161 ? 19.625 8.859 21.531 1 58.5 161 LEU B O 1
#

Secondary structure (DSSP, 8-state):
-EE--TT-S-GGGBPPHHHHHHHHHH-SEEEEEEEETTEEEEEEEE-EE-SSSEEEEEE-S-SHHHHHHHH--EEEEEEEEEEEEEGGGTEEEEEEEEEEEEEE-S--HHHHHHHHHHHHHHH-GGGHHHHHHHHHHHGGG-EEEEEEEEEEEEEEE----/-EE--TT-S-GGGBPPHHHHHHHHHH-SEEEEEEEETTEEEEEEEE-EE-SSSEEEEEE-S-SHHHHHHHH--EEEEEEEEEEEEEGGGTEEEEEEEEEEEEEE-S--HHHHHHHHHHHHHHH-GGGHHHHHHHHHHHGGG-EEEEEEEEEEEEEEE----

Solvent-accessible surface area (backbone atoms only — not comparable to full-atom values): 16854 Å² total; per-residue (Å²): 92,43,83,50,65,82,80,46,82,64,69,90,22,62,37,56,68,68,60,34,51,47,47,59,66,64,47,67,54,34,34,45,6,26,38,37,96,89,18,10,34,42,47,77,43,54,56,33,61,75,86,72,42,36,36,37,29,77,43,59,77,67,56,68,70,60,57,20,41,74,74,39,32,35,26,18,39,31,38,73,63,60,73,47,80,36,36,90,71,76,46,60,31,35,31,34,27,42,34,32,31,39,52,42,63,86,60,56,70,67,58,44,52,52,47,50,49,49,37,33,54,71,61,15,56,92,36,50,72,62,38,51,56,48,44,65,70,42,50,88,64,43,32,49,36,37,34,44,34,53,35,31,37,29,39,30,45,79,80,80,130,91,44,83,48,64,81,82,47,82,63,68,90,23,61,38,57,68,67,60,35,50,47,48,59,68,65,49,67,53,34,35,44,7,25,36,37,95,88,17,10,34,44,46,78,43,53,56,33,59,75,85,72,45,36,37,37,28,76,44,59,76,68,55,66,71,58,57,20,42,74,74,39,32,35,27,17,38,29,37,73,62,60,72,46,79,36,35,89,71,74,47,61,31,34,32,35,28,43,35,32,30,38,50,44,64,86,60,57,69,68,60,43,51,52,47,50,50,48,38,33,52,70,63,16,57,91,37,50,72,62,37,52,55,48,46,66,72,42,50,88,63,45,32,49,38,38,34,43,35,53,34,29,37,29,38,32,45,78,80,79,130

=== Feature glossary ===
A reading guide for the features in this record.

Start from the sequence.

  · Sequence gives the chain of amino acids in standard one-letter code (A=alanine, C=cysteine, …, Y=tyrosine), read N→C. It is the only feature that is directly encoded by the gene; all structural features are derived from the folded form of this sequence.

Fold it, and you get atomic coordinates and the backbone conformation that goes with them.

  · Structure coordinates are given as an mmCIF _atom_site loop: one row per atom with element, residue name, chain id, sequence number, and x/y/z position in Å. Only the four main-chain atoms per residue are included here; side chains are omitted to keep the record compact.

  · Backbone dihedral angles. Every residue except chain termini has a φ (preceding-C → N → Cα → C) and a ψ (N → Cα → C → next-N). They are reported in degrees following the IUPAC sign convention. Secondary structure is essentially a statement about which (φ, ψ) basin each residue occupies.

  · Eight-state secondary structure (DSSP): H is the canonical α-helix, G the tighter 3₁₀-helix, I the wider π-helix; E/B are β-structure, T and S are turns and bends, and '-' is everything else. DSSP derives these from the pattern of main-chain N–H···O=C hydrogen bonds, not from the sequence.

  · SS3 is a coarse helix/strand/coil call (letters a/b/c) made by the P-SEA algorithm from inter-Cα distances and dihedrals. It is less detailed than DSSP but needs only Cα positions.

Summarize the fold with a handful of shape descriptors and a per-residue structural alphabet.

  · Radius of gyration (Rg) is the root-mean-square distance of Cα atoms from their centroid — a single number for overall size and compactness. A globular domain of N residues has Rg ≈ 2.2·N^0.38 Å; an extended or disordered chain has a much larger Rg. The Cα contact count is the number of residue pairs whose Cα atoms are within 8 Å and are more than four positions apart in sequence — a standard proxy for tertiary packing density. The bounding box is the smallest axis-aligned box enclosing all Cα atoms.

  · 3Di is Foldseek's structural alphabet. Each residue is assigned one of twenty discrete states based on how its Cα sits relative to its spatial (not sequential) neighbors. Aligning 3Di strings finds structural homologs roughly as well as full 3D superposition, but orders of magnitude faster.

  · Solvent-accessible surface area (SASA) is the area in Å² traced out by the centre of a 1.4 Å probe sphere (a water molecule) rolled over the protein's van der Waals surface (Shrake–Rupley / Lee–Richards construction). Buried residues have near-zero SASA; fully exposed residues can exceed 200 Å². The total SASA scales roughly with the number of surface residues.

Ask how reliable the model is.

  · For AlphaFold models, the B-factor field carries pLDDT — the model's own estimate of local accuracy on a 0–100 scale. Regions with pLDDT<50 should be treated as essentially unmodeled; they often correspond to intrinsically disordered segments.

  · For experimental (PDB) structures, the B-factor (temperature factor) quantifies the positional spread of each atom in the crystal — a combination of thermal vibration and static disorder — in units of Å². High B-factors mark flexible loops or poorly resolved regions; low B-factors mark the rigid, well-ordered core.

  · Predicted Aligned Error (PAE) is an AlphaFold confidence matrix: entry (i, j) is the expected error in the position of residue j, in ångströms, when the prediction is superimposed on the true structure at residue i. Low PAE within a block of residues means that block is internally rigid and well-predicted; high PAE between two blocks means their relative placement is uncertain even if each block individually is confident.

Place it in context: what it resembles, what it is annotated as, and how it looks.

  · Structural nearest neighbors (via Foldseek easy-search vs the PDB). Reported per hit: target PDB id, E-value, and alignment TM-score. A TM-score above ~0.5 is the conventional threshold for 'same fold'.

  · Functional annotations link the protein to curated databases. InterPro entries identify conserved domains and families by matching the sequence against member-database signatures (Pfam, PROSITE, CDD, …). Gene Ontology (GO) terms describe molecular function, biological process, and cellular component in a controlled vocabulary. CATH places the structure in a hierarchical fold classification (Class/Architecture/Topology/Homologous-superfamily). The organism is the source species.

  · The contact map is a binary N×N matrix image: pixel (i, j) is dark where Cα_i and Cα_j are within 8 Å and |i−j|>4. Because the |i−j|>4 filter removes local helical contacts, off-diagonal stripes parallel to the main diagonal indicate parallel β-sheets; stripes perpendicular to it indicate antiparallel β-sheets. The Ramachandran plot scatters every residue's (φ, ψ) pair against the sterically allowed regions. The PAE heatmap renders the predicted-aligned-error matrix.

  · Six rendered views show the 3D structure from the faces of a cube — i.e. along ±x, ±y, ±z. Rendering representation is drawn randomly per protein from cartoon (secondary-structure ribbons), sticks (backbone bonds), or molecular surface; coloring is either N→C rainbow (blue at the N-terminus through red at the C-terminus) or one color per chain.